Protein AF-0000000080172127 (afdb_homodimer)

Organism: Aquarana catesbeiana (NCBI:txid8400)

Secondary structure (DSSP, 8-state):
--TTS----SEEEEEEEEEE-EEE-TTGGGGT-TTHHHHSGGGTT--EE-HHHHHHHHHTT--GGGEEEPP-TTSSSPPPBGGG---TTS-EEEEEEEEEEEEEEEEEEEEEE-TT--EEEEEEEEEEEEEEEEEEEEESSGGGSTTS---/--TTS----SEEEEEEEEEE-EEE-TTGGGGT-TTHHHHSGGGTT--EE-HHHHHHHHHTT--GGGEEEPP-TTSSSPP-BGGG---TTS-EEEEEEEEEEEEEEEEEEEEEE-TT--EEEEEEEEEEEEEEEEEEEEESSGGGSTTS---

Structure (mmCIF, N/CA/C/O backbone):
data_AF-0000000080172127-model_v1
#
loop_
_entity.id
_entity.type
_entity.pdbx_description
1 polymer 'Out at first protein homolog'
#
loop_
_atom_site.group_PDB
_atom_site.id
_atom_site.type_symbol
_atom_site.label_atom_id
_atom_site.label_alt_id
_atom_site.label_comp_id
_atom_site.label_asym_id
_atom_site.label_entity_id
_atom_site.label_seq_id
_atom_site.pdbx_PDB_ins_code
_atom_site.Cartn_x
_atom_site.Cartn_y
_atom_site.Cartn_z
_atom_site.occupancy
_atom_site.B_iso_or_equiv
_atom_site.auth_seq_id
_atom_site.auth_comp_id
_atom_site.auth_asym_id
_atom_site.auth_atom_id
_atom_site.pdbx_PDB_model_num
ATOM 1 N N . LYS A 1 1 ? 25.938 -12.172 -2.67 1 31.34 1 LYS A N 1
ATOM 2 C CA . LYS A 1 1 ? 25.25 -10.883 -2.748 1 31.34 1 LYS A CA 1
ATOM 3 C C . LYS A 1 1 ? 25.344 -10.125 -1.428 1 31.34 1 LYS A C 1
ATOM 5 O O . LYS A 1 1 ? 25.234 -10.719 -0.354 1 31.34 1 LYS A O 1
ATOM 10 N N . ASN A 1 2 ? 25.875 -8.922 -1.333 1 29.91 2 ASN A N 1
ATOM 11 C CA . ASN A 1 2 ? 26.125 -8.164 -0.114 1 29.91 2 ASN A CA 1
ATOM 12 C C . ASN A 1 2 ? 24.844 -7.852 0.635 1 29.91 2 ASN A C 1
ATOM 14 O O . ASN A 1 2 ? 23.969 -7.148 0.119 1 29.91 2 ASN A O 1
ATOM 18 N N . PRO A 1 3 ? 24.578 -8.445 1.733 1 37.59 3 PRO A N 1
ATOM 19 C CA . PRO A 1 3 ? 23.328 -8.32 2.484 1 37.59 3 PRO A CA 1
ATOM 20 C C . PRO A 1 3 ? 23.016 -6.875 2.881 1 37.59 3 PRO A C 1
ATOM 22 O O . PRO A 1 3 ? 21.891 -6.57 3.303 1 37.59 3 PRO A O 1
ATOM 25 N N . ASN A 1 4 ? 23.969 -6.09 3.107 1 36.97 4 ASN A N 1
ATOM 26 C CA . ASN A 1 4 ? 23.828 -4.766 3.709 1 36.97 4 ASN A CA 1
ATOM 27 C C . ASN A 1 4 ? 23.406 -3.725 2.674 1 36.97 4 ASN A C 1
ATOM 29 O O . ASN A 1 4 ? 23.359 -2.531 2.973 1 36.97 4 ASN A O 1
ATOM 33 N N . THR A 1 5 ? 23.562 -3.959 1.346 1 37.97 5 THR A N 1
ATOM 34 C CA . THR A 1 5 ? 23.25 -2.951 0.339 1 37.97 5 THR A CA 1
ATOM 35 C C . THR A 1 5 ? 21.734 -2.848 0.128 1 37.97 5 THR A C 1
ATOM 37 O O . THR A 1 5 ? 21.047 -3.865 -0 1 37.97 5 THR A O 1
ATOM 40 N N . VAL A 1 6 ? 21.156 -1.924 0.68 1 45.88 6 VAL A N 1
ATOM 41 C CA . VAL A 1 6 ? 19.75 -1.689 0.391 1 45.88 6 VAL A CA 1
ATOM 42 C C . VAL A 1 6 ? 19.5 -1.778 -1.114 1 45.88 6 VAL A C 1
ATOM 44 O O . VAL A 1 6 ? 20.062 -0.997 -1.887 1 45.88 6 VAL A O 1
ATOM 47 N N . ARG A 1 7 ? 19.219 -2.939 -1.641 1 50.03 7 ARG A N 1
ATOM 48 C CA . ARG A 1 7 ? 19.031 -3.166 -3.068 1 50.03 7 ARG A CA 1
ATOM 49 C C . ARG A 1 7 ? 17.938 -2.248 -3.623 1 50.03 7 ARG A C 1
ATOM 51 O O . ARG A 1 7 ? 16.844 -2.166 -3.066 1 50.03 7 ARG A O 1
ATOM 58 N N . GLN A 1 8 ? 18.375 -1.114 -4.207 1 64.75 8 GLN A N 1
ATOM 59 C CA . GLN A 1 8 ? 17.469 -0.306 -5.008 1 64.75 8 GLN A CA 1
ATOM 60 C C . GLN A 1 8 ? 16.688 -1.171 -6 1 64.75 8 GLN A C 1
ATOM 62 O O . GLN A 1 8 ? 17.25 -2.098 -6.59 1 64.75 8 GLN A O 1
ATOM 67 N N . ALA A 1 9 ? 15.422 -0.948 -5.879 1 78 9 ALA A N 1
ATOM 68 C CA . ALA A 1 9 ? 14.602 -1.646 -6.863 1 78 9 ALA A CA 1
ATOM 69 C C . ALA A 1 9 ? 15.188 -1.509 -8.266 1 78 9 ALA A C 1
ATOM 71 O O . ALA A 1 9 ? 15.703 -0.446 -8.625 1 78 9 ALA A O 1
ATOM 72 N N . GLU A 1 10 ? 15.18 -2.576 -8.977 1 82.81 10 GLU A N 1
ATOM 73 C CA . GLU A 1 10 ? 15.758 -2.596 -10.312 1 82.81 10 GLU A CA 1
ATOM 74 C C . GLU A 1 10 ? 14.906 -1.796 -11.297 1 82.81 10 GLU A C 1
ATOM 76 O O . GLU A 1 10 ? 15.438 -1.147 -12.203 1 82.81 10 GLU A O 1
ATOM 81 N N . GLU A 1 11 ? 13.625 -1.839 -11.125 1 87.81 11 GLU A N 1
ATOM 82 C CA . GLU A 1 11 ? 12.719 -1.035 -11.938 1 87.81 11 GLU A CA 1
ATOM 83 C C . GLU A 1 11 ? 12 0.013 -11.086 1 87.81 11 GLU A C 1
ATOM 85 O O . GLU A 1 11 ? 11.281 -0.329 -10.148 1 87.81 11 GLU A O 1
ATOM 90 N N . ILE A 1 12 ? 12.203 1.229 -11.391 1 90.06 12 ILE A N 1
ATOM 91 C CA . ILE A 1 12 ? 11.586 2.332 -10.664 1 90.06 12 ILE A CA 1
ATOM 92 C C . ILE A 1 12 ? 10.508 2.98 -11.531 1 90.06 12 ILE A C 1
ATOM 94 O O . ILE A 1 12 ? 10.805 3.52 -12.602 1 90.06 12 ILE A O 1
ATOM 98 N N . ARG A 1 13 ? 9.375 2.828 -11.016 1 90.81 13 ARG A N 1
ATOM 99 C CA . ARG A 1 13 ? 8.25 3.457 -11.703 1 90.81 13 ARG A CA 1
ATOM 100 C C . ARG A 1 13 ? 8.07 4.898 -11.25 1 90.81 13 ARG A C 1
ATOM 102 O O . ARG A 1 13 ? 8.555 5.285 -10.18 1 90.81 13 ARG A O 1
ATOM 109 N N . GLY A 1 14 ? 7.656 5.801 -12.047 1 89.19 14 GLY A N 1
ATOM 110 C CA . GLY A 1 14 ? 7.469 7.211 -11.742 1 89.19 14 GLY A CA 1
ATOM 111 C C . GLY A 1 14 ? 6.621 7.445 -10.508 1 89.19 14 GLY A C 1
ATOM 112 O O . GLY A 1 14 ? 5.906 6.547 -10.055 1 89.19 14 GLY A O 1
ATOM 113 N N . THR A 1 15 ? 6.789 8.57 -9.875 1 94.31 15 THR A N 1
ATOM 114 C CA . THR A 1 15 ? 6.008 8.977 -8.711 1 94.31 15 THR A CA 1
ATOM 115 C C . THR A 1 15 ? 4.633 9.484 -9.133 1 94.31 15 THR A C 1
ATOM 117 O O . THR A 1 15 ? 4.52 10.297 -10.055 1 94.31 15 THR A O 1
ATOM 120 N N . GLU A 1 16 ? 3.615 8.922 -8.562 1 96.31 16 GLU A N 1
ATOM 121 C CA . GLU A 1 16 ? 2.264 9.43 -8.773 1 96.31 16 GLU A CA 1
ATOM 122 C C . GLU A 1 16 ? 1.929 10.531 -7.77 1 96.31 16 GLU A C 1
ATOM 124 O O . GLU A 1 16 ? 2.094 10.352 -6.562 1 96.31 16 GLU A O 1
ATOM 129 N N . ILE A 1 17 ? 1.482 11.656 -8.258 1 96.19 17 ILE A N 1
ATOM 130 C CA . ILE A 1 17 ? 1.074 12.766 -7.402 1 96.19 17 ILE A CA 1
ATOM 131 C C . ILE A 1 17 ? -0.442 12.742 -7.219 1 96.19 17 ILE A C 1
ATOM 133 O O . ILE A 1 17 ? -1.193 12.797 -8.195 1 96.19 17 ILE A O 1
ATOM 137 N N . LEU A 1 18 ? -0.882 12.625 -5.988 1 96.81 18 LEU A N 1
ATOM 138 C CA . LEU A 1 18 ? -2.303 12.523 -5.672 1 96.81 18 LEU A CA 1
ATOM 139 C C . LEU A 1 18 ? -2.773 13.727 -4.871 1 96.81 18 LEU A C 1
ATOM 141 O O . LEU A 1 18 ? -2.258 14 -3.783 1 96.81 18 LEU A O 1
ATOM 145 N N . GLN A 1 19 ? -3.764 14.398 -5.469 1 96.25 19 GLN A N 1
ATOM 146 C CA . GLN A 1 19 ? -4.391 15.516 -4.766 1 96.25 19 GLN A CA 1
ATOM 147 C C . GLN A 1 19 ? -5.555 15.031 -3.9 1 96.25 19 GLN A C 1
ATOM 149 O O . GLN A 1 19 ? -6.578 14.594 -4.422 1 96.25 19 GLN A O 1
ATOM 154 N N . MET A 1 20 ? -5.363 15.094 -2.637 1 96.81 20 MET A N 1
ATOM 155 C CA . MET A 1 20 ? -6.402 14.688 -1.692 1 96.81 20 MET A CA 1
ATOM 156 C C . MET A 1 20 ? -7.34 15.852 -1.383 1 96.81 20 MET A C 1
ATOM 158 O O . MET A 1 20 ? -7.219 16.484 -0.335 1 96.81 20 MET A O 1
ATOM 162 N N . GLU A 1 21 ? -8.367 15.977 -2.156 1 96.38 21 GLU A N 1
ATOM 163 C CA . GLU A 1 21 ? -9.133 17.219 -2.23 1 96.38 21 GLU A CA 1
ATOM 164 C C . GLU A 1 21 ? -10.383 17.141 -1.359 1 96.38 21 GLU A C 1
ATOM 166 O O . GLU A 1 21 ? -11.117 18.125 -1.245 1 96.38 21 GLU A O 1
ATOM 171 N N . VAL A 1 22 ? -10.641 16.016 -0.769 1 97.56 22 VAL A N 1
ATOM 172 C CA . VAL A 1 22 ? -11.906 15.836 -0.063 1 97.56 22 VAL A CA 1
ATOM 173 C C . VAL A 1 22 ? -11.641 15.289 1.339 1 97.56 22 VAL A C 1
ATOM 175 O O . VAL A 1 22 ? -10.859 14.352 1.511 1 97.56 22 VAL A O 1
ATOM 178 N N . ALA A 1 23 ? -12.25 15.922 2.314 1 97.12 23 ALA A N 1
ATOM 179 C CA . ALA A 1 23 ? -12.227 15.406 3.68 1 97.12 23 ALA A CA 1
ATOM 180 C C . ALA A 1 23 ? -13.398 14.461 3.926 1 97.12 23 ALA A C 1
ATOM 182 O O . ALA A 1 23 ? -14.492 14.664 3.396 1 97.12 23 ALA A O 1
ATOM 183 N N . VAL A 1 24 ? -13.156 13.461 4.707 1 95.94 24 VAL A N 1
ATOM 184 C CA . VAL A 1 24 ? -14.172 12.461 5.02 1 95.94 24 VAL A CA 1
ATOM 185 C C . VAL A 1 24 ? -14.555 12.547 6.496 1 95.94 24 VAL A C 1
ATOM 187 O O . VAL A 1 24 ? -13.68 12.57 7.367 1 95.94 24 VAL A O 1
ATOM 190 N N . ASN A 1 25 ? -15.836 12.617 6.691 1 95.06 25 ASN A N 1
ATOM 191 C CA . ASN A 1 25 ? -16.328 12.586 8.062 1 95.06 25 ASN A CA 1
ATOM 192 C C . ASN A 1 25 ? -16.078 11.234 8.719 1 95.06 25 ASN A C 1
ATOM 194 O O . ASN A 1 25 ? -16.5 10.203 8.195 1 95.06 25 ASN A O 1
ATOM 198 N N . PHE A 1 26 ? -15.492 11.242 9.898 1 93.25 26 PHE A N 1
ATOM 199 C CA . PHE A 1 26 ? -15.086 10.023 10.578 1 93.25 26 PHE A CA 1
ATOM 200 C C . PHE A 1 26 ? -16.312 9.195 10.977 1 93.25 26 PHE A C 1
ATOM 202 O O . PHE A 1 26 ? -16.375 7.996 10.695 1 93.25 26 PHE A O 1
ATOM 209 N N . THR A 1 27 ? -17.25 9.758 11.578 1 90.38 27 THR A N 1
ATOM 210 C CA . THR A 1 27 ? -18.406 9.047 12.109 1 90.38 27 THR A CA 1
ATOM 211 C C . THR A 1 27 ? -19.234 8.445 10.977 1 90.38 27 THR A C 1
ATOM 213 O O . THR A 1 27 ? -19.609 7.27 11.023 1 90.38 27 THR A O 1
ATOM 216 N N . LYS A 1 28 ? -19.422 9.227 9.906 1 90.31 28 LYS A N 1
ATOM 217 C CA . LYS A 1 28 ? -20.234 8.781 8.789 1 90.31 28 LYS A CA 1
ATOM 218 C C . LYS A 1 28 ? -19.438 7.871 7.855 1 90.31 28 LYS A C 1
ATOM 220 O O . LYS A 1 28 ? -20 7.109 7.074 1 90.31 28 LYS A O 1
ATOM 225 N N . GLY A 1 29 ? -18.094 7.91 7.988 1 89 29 GLY A N 1
ATOM 226 C CA . GLY A 1 29 ? -17.219 7.223 7.062 1 89 29 GLY A CA 1
ATOM 227 C C . GLY A 1 29 ? -17.203 5.719 7.254 1 89 29 GLY A C 1
ATOM 228 O O . GLY A 1 29 ? -16.656 4.988 6.426 1 89 29 GLY A O 1
ATOM 229 N N . ILE A 1 30 ? -17.859 5.246 8.289 1 82.12 30 ILE A N 1
ATOM 230 C CA . ILE A 1 30 ? -17.922 3.814 8.578 1 82.12 30 ILE A CA 1
ATOM 231 C C . ILE A 1 30 ? -18.562 3.084 7.395 1 82.12 30 ILE A C 1
ATOM 233 O O . ILE A 1 30 ? -18.297 1.897 7.18 1 82.12 30 ILE A O 1
ATOM 237 N N . GLN A 1 31 ? -19.328 3.766 6.625 1 79.31 31 GLN A N 1
ATOM 238 C CA . GLN A 1 31 ? -20.031 3.189 5.488 1 79.31 31 GLN A CA 1
ATOM 239 C C . GLN A 1 31 ? -19.078 2.895 4.336 1 79.31 31 GLN A C 1
ATOM 241 O O . GLN A 1 31 ? -19.406 2.123 3.432 1 79.31 31 GLN A O 1
ATOM 246 N N . LEU A 1 32 ? -17.875 3.574 4.309 1 83 32 LEU A N 1
ATOM 247 C CA . LEU A 1 32 ? -16.922 3.408 3.215 1 83 32 LEU A CA 1
ATOM 248 C C . LEU A 1 32 ? -16.109 2.131 3.393 1 83 32 LEU A C 1
ATOM 250 O O . LEU A 1 32 ? -15.844 1.417 2.422 1 83 32 LEU A O 1
ATOM 254 N N . SER A 1 33 ? -15.586 1.926 4.566 1 74.56 33 SER A N 1
ATOM 255 C CA . SER A 1 33 ? -14.781 0.749 4.883 1 74.56 33 SER A CA 1
ATOM 256 C C . SER A 1 33 ? -14.945 0.347 6.348 1 74.56 33 SER A C 1
ATOM 258 O O . SER A 1 33 ? -15.07 1.206 7.223 1 74.56 33 SER A O 1
ATOM 260 N N . SER A 1 34 ? -14.914 -0.947 6.566 1 72.06 34 SER A N 1
ATOM 261 C CA . SER A 1 34 ? -15.055 -1.465 7.922 1 72.06 34 SER A CA 1
ATOM 262 C C . SER A 1 34 ? -13.82 -1.158 8.758 1 72.06 34 SER A C 1
ATOM 264 O O . SER A 1 34 ? -13.875 -1.154 9.992 1 72.06 34 SER A O 1
ATOM 266 N N . HIS A 1 35 ? -12.828 -0.794 8.086 1 72.81 35 HIS A N 1
ATOM 267 C CA . HIS A 1 35 ? -11.57 -0.64 8.812 1 72.81 35 HIS A CA 1
ATOM 268 C C . HIS A 1 35 ? -11.297 0.825 9.133 1 72.81 35 HIS A C 1
ATOM 270 O O . HIS A 1 35 ? -10.43 1.133 9.961 1 72.81 35 HIS A O 1
ATOM 276 N N . LEU A 1 36 ? -12.039 1.719 8.508 1 84.06 36 LEU A N 1
ATOM 277 C CA . LEU A 1 36 ? -11.766 3.146 8.648 1 84.06 36 LEU A CA 1
ATOM 278 C C . LEU A 1 36 ? -11.797 3.564 10.117 1 84.06 36 LEU A C 1
ATOM 280 O O . LEU A 1 36 ? -10.914 4.301 10.57 1 84.06 36 LEU A O 1
ATOM 284 N N . HIS A 1 37 ? -12.75 3.047 10.836 1 83.88 37 HIS A N 1
ATOM 285 C CA . HIS A 1 37 ? -12.914 3.473 12.227 1 83.88 37 HIS A CA 1
ATOM 286 C C . HIS A 1 37 ? -11.75 3.008 13.086 1 83.88 37 HIS A C 1
ATOM 288 O O . HIS A 1 37 ? -11.281 3.748 13.953 1 83.88 37 HIS A O 1
ATOM 294 N N . ASN A 1 38 ? -11.297 1.88 12.75 1 83.25 38 ASN A N 1
ATOM 295 C CA . ASN A 1 38 ? -10.18 1.361 13.531 1 83.25 38 ASN A CA 1
ATOM 296 C C . ASN A 1 38 ? -8.867 2.037 13.148 1 83.25 38 ASN A C 1
ATOM 298 O O . ASN A 1 38 ? -8.078 2.398 14.023 1 83.25 38 ASN A O 1
ATOM 302 N N . ILE A 1 39 ? -8.742 2.27 11.961 1 85.75 39 ILE A N 1
ATOM 303 C CA . ILE A 1 39 ? -7.465 2.748 11.438 1 85.75 39 ILE A CA 1
ATOM 304 C C . ILE A 1 39 ? -7.336 4.25 11.688 1 85.75 39 ILE A C 1
ATOM 306 O O . ILE A 1 39 ? -6.258 4.734 12.039 1 85.75 39 ILE A O 1
ATOM 310 N N . CYS A 1 40 ? -8.43 4.914 11.594 1 89.81 40 CYS A N 1
ATOM 311 C CA . CYS A 1 40 ? -8.352 6.371 11.586 1 89.81 40 CYS A CA 1
ATOM 312 C C . CYS A 1 40 ? -8.844 6.949 12.906 1 89.81 40 CYS A C 1
ATOM 314 O O . CYS A 1 40 ? -9.047 8.164 13.023 1 89.81 40 CYS A O 1
ATOM 316 N N . SER A 1 41 ? -8.969 6.129 13.914 1 90.38 41 SER A N 1
ATOM 317 C CA . SER A 1 41 ? -9.555 6.555 15.18 1 90.38 41 SER A CA 1
ATOM 318 C C . SER A 1 41 ? -8.703 7.633 15.844 1 90.38 41 SER A C 1
ATOM 320 O O . SER A 1 41 ? -9.227 8.5 16.547 1 90.38 41 SER A O 1
ATOM 322 N N . GLU A 1 42 ? -7.426 7.676 15.57 1 86.06 42 GLU A N 1
ATOM 323 C CA . GLU A 1 42 ? -6.523 8.625 16.219 1 86.06 42 GLU A CA 1
ATOM 324 C C . GLU A 1 42 ? -6.457 9.938 15.445 1 86.06 42 GLU A C 1
ATOM 326 O O . GLU A 1 42 ? -5.965 10.945 15.961 1 86.06 42 GLU A O 1
ATOM 331 N N . ALA A 1 43 ? -6.969 9.945 14.234 1 88.25 43 ALA A N 1
ATOM 332 C CA . ALA A 1 43 ? -6.922 11.125 13.375 1 88.25 43 ALA A CA 1
ATOM 333 C C . ALA A 1 43 ? -8.289 11.414 12.766 1 88.25 43 ALA A C 1
ATOM 335 O O . ALA A 1 43 ? -8.414 11.57 11.547 1 88.25 43 ALA A O 1
ATOM 336 N N . ARG A 1 44 ? -9.203 11.648 13.594 1 88.75 44 ARG A N 1
ATOM 337 C CA . ARG A 1 44 ? -10.609 11.742 13.203 1 88.75 44 ARG A CA 1
ATOM 338 C C . ARG A 1 44 ? -10.852 12.953 12.305 1 88.75 44 ARG A C 1
ATOM 340 O O . ARG A 1 44 ? -11.766 12.945 11.484 1 88.75 44 ARG A O 1
ATOM 347 N N . GLU A 1 45 ? -10 13.945 12.438 1 88.25 45 GLU A N 1
ATOM 348 C CA . GLU A 1 45 ? -10.234 15.18 11.688 1 88.25 45 GLU A CA 1
ATOM 349 C C . GLU A 1 45 ? -9.297 15.281 10.492 1 88.25 45 GLU A C 1
ATOM 351 O O . GLU A 1 45 ? -9.258 16.312 9.812 1 88.25 45 GLU A O 1
ATOM 356 N N . ALA A 1 46 ? -8.594 14.219 10.211 1 91.44 46 ALA A N 1
ATOM 357 C CA . ALA A 1 46 ? -7.574 14.266 9.164 1 91.44 46 ALA A CA 1
ATOM 358 C C . ALA A 1 46 ? -7.684 13.062 8.234 1 91.44 46 ALA A C 1
ATOM 360 O O . ALA A 1 46 ? -6.695 12.367 7.992 1 91.44 46 ALA A O 1
ATOM 361 N N . ILE A 1 47 ? -8.875 12.828 7.758 1 94.19 47 ILE A N 1
ATOM 362 C CA . ILE A 1 47 ? -9.133 11.758 6.797 1 94.19 47 ILE A CA 1
ATOM 363 C C . ILE A 1 47 ? -9.438 12.359 5.43 1 94.19 47 ILE A C 1
ATOM 365 O O . ILE A 1 47 ? -10.367 13.156 5.289 1 94.19 47 ILE A O 1
ATOM 369 N N . TYR A 1 48 ? -8.602 12 4.488 1 95.75 48 TYR A N 1
ATOM 370 C CA . TYR A 1 48 ? -8.703 12.633 3.178 1 95.75 48 TYR A CA 1
ATOM 371 C C . TYR A 1 48 ? -8.891 11.586 2.084 1 95.75 48 TYR A C 1
ATOM 373 O O . TYR A 1 48 ? -8.539 10.422 2.264 1 95.75 48 TYR A O 1
ATOM 381 N N . THR A 1 49 ? -9.508 12 0.965 1 95.56 49 THR A N 1
ATOM 382 C CA . THR A 1 49 ? -9.656 11.156 -0.216 1 95.56 49 THR A CA 1
ATOM 383 C C . THR A 1 49 ? -9.656 12 -1.486 1 95.56 49 THR A C 1
ATOM 385 O O . THR A 1 49 ? -9.555 13.227 -1.422 1 95.56 49 THR A O 1
ATOM 388 N N . ARG A 1 50 ? -9.742 11.375 -2.613 1 96.12 50 ARG A N 1
ATOM 389 C CA . ARG A 1 50 ? -9.75 12.031 -3.914 1 96.12 50 ARG A CA 1
ATOM 390 C C . ARG A 1 50 ? -11.172 12.258 -4.414 1 96.12 50 ARG A C 1
ATOM 392 O O . ARG A 1 50 ? -12.078 11.484 -4.098 1 96.12 50 ARG A O 1
ATOM 399 N N . GLN A 1 51 ? -11.305 13.266 -5.25 1 95.19 51 GLN A N 1
ATOM 400 C CA . GLN A 1 51 ? -12.609 13.547 -5.828 1 95.19 51 GLN A CA 1
ATOM 401 C C . GLN A 1 51 ? -13.094 12.391 -6.699 1 95.19 51 GLN A C 1
ATOM 403 O O . GLN A 1 51 ? -14.281 12.078 -6.715 1 95.19 51 GLN A O 1
ATOM 408 N N . GLU A 1 52 ? -12.195 11.82 -7.414 1 92.5 52 GLU A N 1
ATOM 409 C CA . GLU A 1 52 ? -12.547 10.688 -8.273 1 92.5 52 GLU A CA 1
ATOM 410 C C . GLU A 1 52 ? -13.156 9.547 -7.461 1 92.5 52 GLU A C 1
ATOM 412 O O . GLU A 1 52 ? -14.109 8.906 -7.902 1 92.5 52 GLU A O 1
ATOM 417 N N . ASP A 1 53 ? -12.578 9.258 -6.328 1 90.31 53 ASP A N 1
ATOM 418 C CA . ASP A 1 53 ? -13.102 8.203 -5.465 1 90.31 53 ASP A CA 1
ATOM 419 C C . ASP A 1 53 ? -14.492 8.57 -4.938 1 90.31 53 ASP A C 1
ATOM 421 O O . ASP A 1 53 ? -15.383 7.719 -4.887 1 90.31 53 ASP A O 1
ATOM 425 N N . VAL A 1 54 ? -14.695 9.773 -4.586 1 94.12 54 VAL A N 1
ATOM 426 C CA . VAL A 1 54 ? -15.984 10.242 -4.09 1 94.12 54 VAL A CA 1
ATOM 427 C C . VAL A 1 54 ? -17.047 10.039 -5.16 1 94.12 54 VAL A C 1
ATOM 429 O O . VAL A 1 54 ? -18.141 9.539 -4.871 1 94.12 54 VAL A O 1
ATOM 432 N N . ARG A 1 55 ? -16.719 10.383 -6.375 1 93.44 55 ARG A N 1
ATOM 433 C CA . ARG A 1 55 ? -17.656 10.203 -7.473 1 93.44 55 ARG A CA 1
ATOM 434 C C . ARG A 1 55 ? -18.062 8.742 -7.617 1 93.44 55 ARG A C 1
ATOM 436 O O . ARG A 1 55 ? -19.25 8.438 -7.797 1 93.44 55 ARG A O 1
ATOM 443 N N . ALA A 1 56 ? -17.125 7.922 -7.496 1 86.19 56 ALA A N 1
ATOM 444 C CA . ALA A 1 56 ? -17.391 6.492 -7.613 1 86.19 56 ALA A CA 1
ATOM 445 C C . ALA A 1 56 ? -18.312 6.012 -6.496 1 86.19 56 ALA A C 1
ATOM 447 O O . ALA A 1 56 ? -19.219 5.211 -6.73 1 86.19 56 ALA A O 1
ATOM 448 N N . TRP A 1 57 ? -18.109 6.473 -5.297 1 88.12 57 TRP A N 1
ATOM 449 C CA . TRP A 1 57 ? -18.922 6.066 -4.156 1 88.12 57 TRP A CA 1
ATOM 450 C C . TRP A 1 57 ? -20.344 6.621 -4.277 1 88.12 57 TRP A C 1
ATOM 452 O O . TRP A 1 57 ? -21.312 5.926 -3.977 1 88.12 57 TRP A O 1
ATOM 462 N N . LEU A 1 58 ? -20.453 7.824 -4.703 1 92.12 58 LEU A N 1
ATOM 463 C CA . LEU A 1 58 ? -21.766 8.438 -4.875 1 92.12 58 LEU A CA 1
ATOM 464 C C . LEU A 1 58 ? -22.594 7.66 -5.891 1 92.12 58 LEU A C 1
ATOM 466 O O . LEU A 1 58 ? -23.797 7.465 -5.695 1 92.12 58 LEU A O 1
ATOM 470 N N . LYS A 1 59 ? -21.906 7.207 -6.902 1 88.5 59 LYS A N 1
ATOM 471 C CA . LYS A 1 59 ? -22.578 6.41 -7.922 1 88.5 59 LYS A CA 1
ATOM 472 C C . LYS A 1 59 ? -23.125 5.113 -7.332 1 88.5 59 LYS A C 1
ATOM 474 O O . LYS A 1 59 ? -24.141 4.586 -7.801 1 88.5 59 LYS A O 1
ATOM 479 N N . LYS A 1 60 ? -22.562 4.68 -6.25 1 82.31 60 LYS A N 1
ATOM 480 C CA . LYS A 1 60 ? -22.969 3.434 -5.602 1 82.31 60 LYS A CA 1
ATOM 481 C C . LYS A 1 60 ? -23.984 3.693 -4.5 1 82.31 60 LYS A C 1
ATOM 483 O O . LYS A 1 60 ? -24.344 2.779 -3.754 1 82.31 60 LYS A O 1
ATOM 488 N N . GLY A 1 61 ? -24.297 4.906 -4.254 1 88.62 61 GLY A N 1
ATOM 489 C CA . GLY A 1 61 ? -25.375 5.223 -3.336 1 88.62 61 GLY A CA 1
ATOM 490 C C . GLY A 1 61 ? -24.891 5.672 -1.972 1 88.62 61 GLY A C 1
ATOM 491 O O . GLY A 1 61 ? -25.672 5.734 -1.018 1 88.62 61 GLY A O 1
ATOM 492 N N . VAL A 1 62 ? -23.656 5.938 -1.907 1 89.25 62 VAL A N 1
ATOM 493 C CA . VAL A 1 62 ? -23.109 6.418 -0.642 1 89.25 62 VAL A CA 1
ATOM 494 C C . VAL A 1 62 ? -23.594 7.844 -0.381 1 89.25 62 VAL A C 1
ATOM 496 O O . VAL A 1 62 ? -23.688 8.656 -1.306 1 89.25 62 VAL A O 1
ATOM 499 N N . ASP A 1 63 ? -23.812 8.156 0.907 1 93.81 63 ASP A N 1
ATOM 500 C CA . ASP A 1 63 ? -24.297 9.469 1.308 1 93.81 63 ASP A CA 1
ATOM 501 C C . ASP A 1 63 ? -23.203 10.531 1.12 1 93.81 63 ASP A C 1
ATOM 503 O O . ASP A 1 63 ? -22.141 10.438 1.726 1 93.81 63 ASP A O 1
ATOM 507 N N . GLY A 1 64 ? -23.547 11.531 0.378 1 95.44 64 GLY A N 1
ATOM 508 C CA . GLY A 1 64 ? -22.578 12.57 0.044 1 95.44 64 GLY A CA 1
ATOM 509 C C . GLY A 1 64 ? -22.312 13.531 1.188 1 95.44 64 GLY A C 1
ATOM 510 O O . GLY A 1 64 ? -21.359 14.297 1.155 1 95.44 64 GLY A O 1
ATOM 511 N N . SER A 1 65 ? -23.125 13.523 2.197 1 96.06 65 SER A N 1
ATOM 512 C CA . SER A 1 65 ? -23 14.469 3.301 1 96.06 65 SER A CA 1
ATOM 513 C C . SER A 1 65 ? -21.734 14.227 4.105 1 96.06 65 SER A C 1
ATOM 515 O O . SER A 1 65 ? -21.312 15.086 4.883 1 96.06 65 SER A O 1
ATOM 517 N N . MET A 1 66 ? -21.109 13.164 3.943 1 96 66 MET A N 1
ATOM 518 C CA . MET A 1 66 ? -19.922 12.859 4.734 1 96 66 MET A CA 1
ATOM 519 C C . MET A 1 66 ? -18.672 13.461 4.102 1 96 66 MET A C 1
ATOM 521 O O . MET A 1 66 ? -17.609 13.477 4.711 1 96 66 MET A O 1
ATOM 525 N N . PHE A 1 67 ? -18.859 13.977 2.949 1 97.12 67 PHE A N 1
ATOM 526 C CA . PHE A 1 67 ? -17.703 14.484 2.223 1 97.12 67 PHE A CA 1
ATOM 527 C C . PHE A 1 67 ? -17.688 16 2.244 1 97.12 67 PHE A C 1
ATOM 529 O O . PHE A 1 67 ? -18.734 16.656 2.16 1 97.12 67 PHE A O 1
ATOM 536 N N . GLU A 1 68 ? -16.516 16.562 2.354 1 97.06 68 GLU A N 1
ATOM 537 C CA . GLU A 1 68 ? -16.297 18.016 2.27 1 97.06 68 GLU A CA 1
ATOM 538 C C . GLU A 1 68 ? -15.172 18.344 1.3 1 97.06 68 GLU A C 1
ATOM 540 O O . GLU A 1 68 ? -14.031 17.922 1.5 1 97.06 68 GLU A O 1
ATOM 545 N N . ILE A 1 69 ? -15.5 19.125 0.359 1 96.06 69 ILE A N 1
ATOM 546 C CA . ILE A 1 69 ? -14.484 19.562 -0.599 1 96.06 69 ILE A CA 1
ATOM 547 C C . ILE A 1 69 ? -13.578 20.609 0.047 1 96.06 69 ILE A C 1
ATOM 549 O O . ILE A 1 69 ? -14.062 21.562 0.655 1 96.06 69 ILE A O 1
ATOM 553 N N . LEU A 1 70 ? -12.297 20.391 -0.113 1 96 70 LEU A N 1
ATOM 554 C CA . LEU A 1 70 ? -11.312 21.25 0.539 1 96 70 LEU A CA 1
ATOM 555 C C . LEU A 1 70 ? -10.711 22.234 -0.458 1 96 70 LEU A C 1
ATOM 557 O O . LEU A 1 70 ? -10.734 21.984 -1.668 1 96 70 LEU A O 1
ATOM 561 N N . PRO A 1 71 ? -10.188 23.328 0.117 1 94.19 71 PRO A N 1
ATOM 562 C CA . PRO A 1 71 ? -9.461 24.234 -0.778 1 94.19 71 PRO A CA 1
ATOM 563 C C . PRO A 1 71 ? -8.281 23.562 -1.473 1 94.19 71 PRO A C 1
ATOM 565 O O . PRO A 1 71 ? -7.66 22.656 -0.908 1 94.19 71 PRO A O 1
ATOM 568 N N . GLN A 1 72 ? -8.031 23.969 -2.695 1 90.44 72 GLN A N 1
ATOM 569 C CA . GLN A 1 72 ? -6.938 23.406 -3.488 1 90.44 72 GLN A CA 1
ATOM 570 C C . GLN A 1 72 ? -5.844 24.453 -3.725 1 90.44 72 GLN A C 1
ATOM 572 O O . GLN A 1 72 ? -6.027 25.641 -3.428 1 90.44 72 GLN A O 1
ATOM 577 N N . SER A 1 73 ? -4.754 23.875 -4.23 1 84.25 73 SER A N 1
ATOM 578 C CA . SER A 1 73 ? -3.596 24.75 -4.441 1 84.25 73 SER A CA 1
ATOM 579 C C . SER A 1 73 ? -3.92 25.875 -5.418 1 84.25 73 SER A C 1
ATOM 581 O O . SER A 1 73 ? -3.359 26.969 -5.312 1 84.25 73 SER A O 1
ATOM 583 N N . ASN A 1 74 ? -4.836 25.625 -6.281 1 81.44 74 ASN A N 1
ATOM 584 C CA . ASN A 1 74 ? -5.176 26.625 -7.273 1 81.44 74 ASN A CA 1
ATOM 585 C C . ASN A 1 74 ? -6.359 27.484 -6.828 1 81.44 74 ASN A C 1
ATOM 587 O O . ASN A 1 74 ? -6.891 28.281 -7.605 1 81.44 74 ASN A O 1
ATOM 591 N N . SER A 1 75 ? -6.672 27.234 -5.637 1 78.94 75 SER A N 1
ATOM 592 C CA . SER A 1 75 ? -7.754 28.062 -5.109 1 78.94 75 SER A CA 1
ATOM 593 C C . SER A 1 75 ? -7.293 29.5 -4.871 1 78.94 75 SER A C 1
ATOM 595 O O . SER A 1 75 ? -6.09 29.781 -4.859 1 78.94 75 SER A O 1
ATOM 597 N N . LEU A 1 76 ? -8.312 30.391 -4.949 1 74 76 LEU A N 1
ATOM 598 C CA . LEU A 1 76 ? -8.055 31.781 -4.598 1 74 76 LEU A CA 1
ATOM 599 C C . LEU A 1 76 ? -8.477 32.062 -3.16 1 74 76 LEU A C 1
ATOM 601 O O . LEU A 1 76 ? -9.648 31.906 -2.811 1 74 76 LEU A O 1
ATOM 605 N N . PRO A 1 77 ? -7.41 32.5 -2.398 1 81.5 77 PRO A N 1
ATOM 606 C CA . PRO A 1 77 ? -5.992 32.781 -2.65 1 81.5 77 PRO A CA 1
ATOM 607 C C . PRO A 1 77 ? -5.16 31.516 -2.836 1 81.5 77 PRO A C 1
ATOM 609 O O . PRO A 1 77 ? -5.516 30.469 -2.312 1 81.5 77 PRO A O 1
ATOM 612 N N . VAL A 1 78 ? -4.008 31.703 -3.496 1 86.75 78 VAL A N 1
ATOM 613 C CA . VAL A 1 78 ? -3.133 30.578 -3.826 1 86.75 78 VAL A CA 1
ATOM 614 C C . VAL A 1 78 ? -2.568 29.969 -2.545 1 86.75 78 VAL A C 1
ATOM 616 O O . VAL A 1 78 ? -2.096 30.688 -1.663 1 86.75 78 VAL A O 1
ATOM 619 N N . LEU A 1 79 ? -2.801 28.688 -2.453 1 91.31 79 LEU A N 1
ATOM 620 C CA . LEU A 1 79 ? -2.238 27.969 -1.316 1 91.31 79 LEU A CA 1
ATOM 621 C C . LEU A 1 79 ? -0.844 27.453 -1.641 1 91.31 79 LEU A C 1
ATOM 623 O O . LEU A 1 79 ? -0.616 26.906 -2.725 1 91.31 79 LEU A O 1
ATOM 627 N N . HIS A 1 80 ? 0.041 27.688 -0.69 1 91.12 80 HIS A N 1
ATOM 628 C CA . HIS A 1 80 ? 1.418 27.234 -0.868 1 91.12 80 HIS A CA 1
ATOM 629 C C . HIS A 1 80 ? 1.7 25.984 -0.046 1 91.12 80 HIS A C 1
ATOM 631 O O . HIS A 1 80 ? 0.962 25.672 0.892 1 91.12 80 HIS A O 1
ATOM 637 N N . PRO A 1 81 ? 2.746 25.281 -0.444 1 93.25 81 PRO A N 1
ATOM 638 C CA . PRO A 1 81 ? 3.184 24.172 0.418 1 93.25 81 PRO A CA 1
ATOM 639 C C . PRO A 1 81 ? 3.541 24.641 1.829 1 93.25 81 PRO A C 1
ATOM 641 O O . PRO A 1 81 ? 4.121 25.719 2.004 1 93.25 81 PRO A O 1
ATOM 644 N N . CYS A 1 82 ? 3.141 23.828 2.736 1 92.38 82 CYS A N 1
ATOM 645 C CA . CYS A 1 82 ? 3.361 24.188 4.133 1 92.38 82 CYS A CA 1
ATOM 646 C C . CYS A 1 82 ? 4.836 24.469 4.398 1 92.38 82 CYS A C 1
ATOM 648 O O . CYS A 1 82 ? 5.176 25.344 5.188 1 92.38 82 CYS A O 1
ATOM 650 N N . LYS A 1 83 ? 5.629 23.766 3.699 1 86.88 83 LYS A N 1
ATOM 651 C CA . LYS A 1 83 ? 7.07 23.906 3.898 1 86.88 83 LYS A CA 1
ATOM 652 C C . LYS A 1 83 ? 7.523 25.328 3.555 1 86.88 83 LYS A C 1
ATOM 654 O O . LYS A 1 83 ? 8.555 25.797 4.051 1 86.88 83 LYS A O 1
ATOM 659 N N . LEU A 1 84 ? 6.777 26.016 2.799 1 87.75 84 LEU A N 1
ATOM 660 C CA . LEU A 1 84 ? 7.156 27.344 2.32 1 87.75 84 LEU A CA 1
ATOM 661 C C . LEU A 1 84 ? 6.41 28.422 3.084 1 87.75 84 LEU A C 1
ATOM 663 O O . LEU A 1 84 ? 6.633 29.625 2.854 1 87.75 84 LEU A O 1
ATOM 667 N N . CYS A 1 85 ? 5.566 28.031 3.918 1 87.75 85 CYS A N 1
ATOM 668 C CA . CYS A 1 85 ? 4.773 28.984 4.676 1 87.75 85 CYS A CA 1
ATOM 669 C C . CYS A 1 85 ? 5.527 29.453 5.914 1 87.75 85 CYS A C 1
ATOM 671 O O . CYS A 1 85 ? 6.16 28.656 6.605 1 87.75 85 CYS A O 1
ATOM 673 N N . SER A 1 86 ? 5.504 30.734 6.16 1 84.56 86 SER A N 1
ATOM 674 C CA . SER A 1 86 ? 6.262 31.312 7.262 1 84.56 86 SER A CA 1
ATOM 675 C C . SER A 1 86 ? 5.414 31.406 8.531 1 84.56 86 SER A C 1
ATOM 677 O O . SER A 1 86 ? 5.945 31.594 9.625 1 84.56 86 SER A O 1
ATOM 679 N N . HIS A 1 87 ? 4.125 31.312 8.422 1 88 87 HIS A N 1
ATOM 680 C CA . HIS A 1 87 ? 3.227 31.5 9.555 1 88 87 HIS A CA 1
ATOM 681 C C . HIS A 1 87 ? 2.502 30.203 9.898 1 88 87 HIS A C 1
ATOM 683 O O . HIS A 1 87 ? 2.043 29.484 9.008 1 88 87 HIS A O 1
ATOM 689 N N . ASP A 1 88 ? 2.357 29.984 11.156 1 89.69 88 ASP A N 1
ATOM 690 C CA . ASP A 1 88 ? 1.812 28.719 11.633 1 89.69 88 ASP A CA 1
ATOM 691 C C . ASP A 1 88 ? 0.292 28.688 11.477 1 89.69 88 ASP A C 1
ATOM 693 O O . ASP A 1 88 ? -0.311 27.609 11.453 1 89.69 88 ASP A O 1
ATOM 697 N N . TRP A 1 89 ? -0.359 29.859 11.391 1 92.12 89 TRP A N 1
ATOM 698 C CA . TRP A 1 89 ? -1.816 29.891 11.438 1 92.12 89 TRP A CA 1
ATOM 699 C C . TRP A 1 89 ? -2.404 30.062 10.039 1 92.12 89 TRP A C 1
ATOM 701 O O . TRP A 1 89 ? -3.611 30.266 9.883 1 92.12 89 TRP A O 1
ATOM 711 N N . LYS A 1 90 ? -1.541 29.953 9.055 1 91.56 90 LYS A N 1
ATOM 712 C CA . LYS A 1 90 ? -1.998 30.109 7.676 1 91.56 90 LYS A CA 1
ATOM 713 C C . LYS A 1 90 ? -2.328 28.766 7.043 1 91.56 90 LYS A C 1
ATOM 715 O O . LYS A 1 90 ? -1.65 27.766 7.309 1 91.56 90 LYS A O 1
ATOM 720 N N . PRO A 1 91 ? -3.381 28.781 6.27 1 93.69 91 PRO A N 1
ATOM 721 C CA . PRO A 1 91 ? -3.668 27.547 5.512 1 93.69 91 PRO A CA 1
ATOM 722 C C . PRO A 1 91 ? -2.572 27.219 4.504 1 93.69 91 PRO A C 1
ATOM 724 O O . PRO A 1 91 ? -1.935 28.109 3.953 1 93.69 91 PRO A O 1
ATOM 727 N N . CYS A 1 92 ? -2.367 25.984 4.266 1 94.56 92 CYS A N 1
ATOM 728 C CA . CYS A 1 92 ? -1.336 25.531 3.334 1 94.56 92 CYS A CA 1
ATOM 729 C C . CYS A 1 92 ? -1.594 24.109 2.883 1 94.56 92 CYS A C 1
ATOM 731 O O . CYS A 1 92 ? -2.598 23.5 3.262 1 94.56 92 CYS A O 1
ATOM 733 N N . ILE A 1 93 ? -0.708 23.625 1.975 1 94.81 93 ILE A N 1
ATOM 734 C CA . ILE A 1 93 ? -0.819 22.281 1.431 1 94.81 93 ILE A CA 1
ATOM 735 C C . ILE A 1 93 ? 0.276 21.391 2.02 1 94.81 93 ILE A C 1
ATOM 737 O O . ILE A 1 93 ? 1.466 21.656 1.842 1 94.81 93 ILE A O 1
ATOM 741 N N . CYS A 1 94 ? -0.182 20.359 2.721 1 94.31 94 CYS A N 1
ATOM 742 C CA . CYS A 1 94 ? 0.739 19.391 3.305 1 94.31 94 CYS A CA 1
ATOM 743 C C . CYS A 1 94 ? 1.036 18.266 2.324 1 94.31 94 CYS A C 1
ATOM 745 O O . CYS A 1 94 ? 0.304 18.078 1.352 1 94.31 94 CYS A O 1
ATOM 747 N N . SER A 1 95 ? 2.186 17.594 2.6 1 93.88 95 SER A N 1
ATOM 748 C CA . SER A 1 95 ? 2.555 16.5 1.71 1 93.88 95 SER A CA 1
ATOM 749 C C . SER A 1 95 ? 2.971 15.266 2.5 1 93.88 95 SER A C 1
ATOM 751 O O . SER A 1 95 ? 3.434 15.375 3.637 1 93.88 95 SER A O 1
ATOM 753 N N . TYR A 1 96 ? 2.641 14.18 1.988 1 93.69 96 TYR A N 1
ATOM 754 C CA . TYR A 1 96 ? 3.008 12.867 2.506 1 93.69 96 TYR A CA 1
ATOM 755 C C . TYR A 1 96 ? 3.523 11.969 1.39 1 93.69 96 TYR A C 1
ATOM 757 O O . TYR A 1 96 ? 2.977 11.961 0.284 1 93.69 96 TYR A O 1
ATOM 765 N N . HIS A 1 97 ? 4.648 11.266 1.688 1 94.5 97 HIS A N 1
ATOM 766 C CA . HIS A 1 97 ? 5.27 10.453 0.646 1 94.5 97 HIS A CA 1
ATOM 767 C C . HIS A 1 97 ? 5.293 8.984 1.036 1 94.5 97 HIS A C 1
ATOM 769 O O . HIS A 1 97 ? 5.555 8.648 2.193 1 94.5 97 HIS A O 1
ATOM 775 N N . LEU A 1 98 ? 5 8.156 0.015 1 96 98 LEU A N 1
ATOM 776 C CA . LEU A 1 98 ? 5.004 6.711 0.179 1 96 98 LEU A CA 1
ATOM 777 C C . LEU A 1 98 ? 5.73 6.031 -0.977 1 96 98 LEU A C 1
ATOM 779 O O . LEU A 1 98 ? 5.586 6.441 -2.131 1 96 98 LEU A O 1
ATOM 783 N N . SER A 1 99 ? 6.477 5.027 -0.648 1 95.31 99 SER A N 1
ATOM 784 C CA . SER A 1 99 ? 7.137 4.203 -1.654 1 95.31 99 SER A CA 1
ATOM 785 C C . SER A 1 99 ? 6.793 2.729 -1.473 1 95.31 99 SER A C 1
ATOM 787 O O . SER A 1 99 ? 6.926 2.184 -0.374 1 95.31 99 SER A O 1
ATOM 789 N N . LEU A 1 100 ? 6.363 2.188 -2.555 1 96.69 100 LEU A N 1
ATOM 790 C CA . LEU A 1 100 ? 6.051 0.764 -2.584 1 96.69 100 LEU A CA 1
ATOM 791 C C . LEU A 1 100 ? 7.086 -0.005 -3.395 1 96.69 100 LEU A C 1
ATOM 793 O O . LEU A 1 100 ? 7.367 0.345 -4.543 1 96.69 100 LEU A O 1
ATOM 797 N N . GLU A 1 101 ? 7.648 -0.94 -2.775 1 94.44 101 GLU A N 1
ATOM 798 C CA . GLU A 1 101 ? 8.562 -1.843 -3.467 1 94.44 101 GLU A CA 1
ATOM 799 C C . GLU A 1 101 ? 8.086 -3.289 -3.379 1 94.44 101 GLU A C 1
ATOM 801 O O . GLU A 1 101 ? 7.637 -3.736 -2.322 1 94.44 101 GLU A O 1
ATOM 806 N N . TRP A 1 102 ? 8.164 -3.939 -4.555 1 94.88 102 TRP A N 1
ATOM 807 C CA . TRP A 1 102 ? 7.691 -5.32 -4.516 1 94.88 102 TRP A CA 1
ATOM 808 C C . TRP A 1 102 ? 8.594 -6.223 -5.355 1 94.88 102 TRP A C 1
ATOM 810 O O . TRP A 1 102 ? 9.359 -5.742 -6.191 1 94.88 102 TRP A O 1
ATOM 820 N N . ILE A 1 103 ? 8.562 -7.473 -4.902 1 91.62 103 ILE A N 1
ATOM 821 C CA . ILE A 1 103 ? 9.297 -8.531 -5.59 1 91.62 103 ILE A CA 1
ATOM 822 C C . ILE A 1 103 ? 8.539 -9.852 -5.453 1 91.62 103 ILE A C 1
ATOM 824 O O . ILE A 1 103 ? 8.047 -10.188 -4.371 1 91.62 103 ILE A O 1
ATOM 828 N N . PRO A 1 104 ? 8.32 -10.641 -6.523 1 90.56 104 PRO A N 1
ATOM 829 C CA . PRO A 1 104 ? 8.844 -10.406 -7.875 1 90.56 104 PRO A CA 1
ATOM 830 C C . PRO A 1 104 ? 8.023 -9.375 -8.648 1 90.56 104 PRO A C 1
ATOM 832 O O . PRO A 1 104 ? 6.82 -9.234 -8.414 1 90.56 104 PRO A O 1
ATOM 835 N N . CYS A 1 105 ? 8.727 -8.703 -9.469 1 91.12 105 CYS A N 1
ATOM 836 C CA . CYS A 1 105 ? 8.086 -7.801 -10.414 1 91.12 105 CYS A CA 1
ATOM 837 C C . CYS A 1 105 ? 8.086 -8.391 -11.82 1 91.12 105 CYS A C 1
ATOM 839 O O . CYS A 1 105 ? 7.039 -8.438 -12.477 1 91.12 105 CYS A O 1
ATOM 841 N N . SER A 1 106 ? 9.234 -8.789 -12.234 1 88.44 106 SER A N 1
ATOM 842 C CA . SER A 1 106 ? 9.406 -9.445 -13.523 1 88.44 106 SER A CA 1
ATOM 843 C C . SER A 1 106 ? 10.625 -10.359 -13.523 1 88.44 106 SER A C 1
ATOM 845 O O . SER A 1 106 ? 11.43 -10.328 -12.594 1 88.44 106 SER A O 1
ATOM 847 N N . LEU A 1 107 ? 10.656 -11.148 -14.523 1 84.94 107 LEU A N 1
ATOM 848 C CA . LEU A 1 107 ? 11.812 -12.023 -14.68 1 84.94 107 LEU A CA 1
ATOM 849 C C . LEU A 1 107 ? 12.961 -11.297 -15.367 1 84.94 107 LEU A C 1
ATOM 851 O O . LEU A 1 107 ? 12.727 -10.43 -16.219 1 84.94 107 LEU A O 1
ATOM 855 N N . LYS A 1 108 ? 14.109 -11.648 -14.945 1 85.69 108 LYS A N 1
ATOM 856 C CA . LYS A 1 108 ? 15.32 -11.164 -15.602 1 85.69 108 LYS A CA 1
ATOM 857 C C . LYS A 1 108 ? 15.891 -12.211 -16.547 1 85.69 108 LYS A C 1
ATOM 859 O O . LYS A 1 108 ? 16.047 -13.375 -16.188 1 85.69 108 LYS A O 1
ATOM 864 N N . TYR A 1 109 ? 16.094 -11.805 -17.781 1 85.69 109 TYR A N 1
ATOM 865 C CA . TYR A 1 109 ? 16.688 -12.711 -18.766 1 85.69 109 TYR A CA 1
ATOM 866 C C . TYR A 1 109 ? 1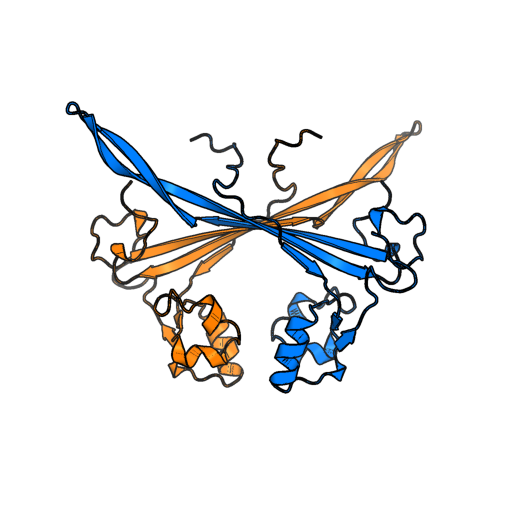8.078 -12.234 -19.156 1 85.69 109 TYR A C 1
ATOM 868 O O . TYR A 1 109 ? 18.312 -11.031 -19.312 1 85.69 109 TYR A O 1
ATOM 876 N N . CYS A 1 110 ? 19.016 -13.117 -19.203 1 88.75 110 CYS A N 1
ATOM 877 C CA . CYS A 1 110 ? 20.391 -12.859 -19.625 1 88.75 110 CYS A CA 1
ATOM 878 C C . CYS A 1 110 ? 20.688 -13.539 -20.953 1 88.75 110 CYS A C 1
ATOM 880 O O . CYS A 1 110 ? 19.875 -14.344 -21.438 1 88.75 110 CYS A O 1
ATOM 882 N N . LYS A 1 111 ? 21.781 -13.016 -21.641 1 91.38 111 LYS A N 1
ATOM 883 C CA . LYS A 1 111 ? 22.156 -13.562 -22.938 1 91.38 111 LYS A CA 1
ATOM 884 C C . LYS A 1 111 ? 23.484 -14.305 -22.859 1 91.38 111 LYS A C 1
ATOM 886 O O . LYS A 1 111 ? 24.375 -13.898 -22.125 1 91.38 111 LYS A O 1
ATOM 891 N N . SER A 1 112 ? 23.453 -15.422 -23.438 1 89.81 112 SER A N 1
ATOM 892 C CA . SER A 1 112 ? 24.688 -16.188 -23.578 1 89.81 112 SER A CA 1
ATOM 893 C C . SER A 1 112 ? 25.016 -16.422 -25.047 1 89.81 112 SER A C 1
ATOM 895 O O . SER A 1 112 ? 24.109 -16.688 -25.859 1 89.81 112 SER A O 1
ATOM 897 N N . ARG A 1 113 ? 26.188 -16.172 -25.531 1 89.62 113 ARG A N 1
ATOM 898 C CA . ARG A 1 113 ? 26.672 -16.391 -26.891 1 89.62 113 ARG A CA 1
ATOM 899 C C . ARG A 1 113 ? 27.484 -17.672 -26.984 1 89.62 113 ARG A C 1
ATOM 901 O O . ARG A 1 113 ? 28.422 -17.875 -26.203 1 89.62 113 ARG A O 1
ATOM 908 N N . ASP A 1 114 ? 27 -18.516 -27.766 1 87.31 114 ASP A N 1
ATOM 909 C CA . ASP A 1 114 ? 27.766 -19.75 -27.953 1 87.31 114 ASP A CA 1
ATOM 910 C C . ASP A 1 114 ? 28.906 -19.547 -28.938 1 87.31 114 ASP A C 1
ATOM 912 O O . ASP A 1 114 ? 29.141 -18.422 -29.406 1 87.31 114 ASP A O 1
ATOM 916 N N . SER A 1 115 ? 29.672 -20.531 -29.078 1 89.69 115 SER A N 1
ATOM 917 C CA . SER A 1 115 ? 30.859 -20.5 -29.922 1 89.69 115 SER A CA 1
ATOM 918 C C . SER A 1 115 ? 30.5 -20.125 -31.359 1 89.69 115 SER A C 1
ATOM 920 O O . SER A 1 115 ? 31.328 -19.578 -32.094 1 89.69 115 SER A O 1
ATOM 922 N N . SER A 1 116 ? 29.281 -20.438 -31.766 1 91 116 SER A N 1
ATOM 923 C CA . SER A 1 116 ? 28.875 -20.156 -33.125 1 91 116 SER A CA 1
ATOM 924 C C . SER A 1 116 ? 28.375 -18.719 -33.281 1 91 116 SER A C 1
ATOM 926 O O . SER A 1 116 ? 28.047 -18.281 -34.375 1 91 116 SER A O 1
ATOM 928 N N . GLY A 1 117 ? 28.266 -18.031 -32.25 1 86.62 117 GLY A N 1
ATOM 929 C CA . GLY A 1 117 ? 27.844 -16.625 -32.281 1 86.62 117 GLY A CA 1
ATOM 930 C C . GLY A 1 117 ? 26.359 -16.453 -32.062 1 86.62 117 GLY A C 1
ATOM 931 O O . GLY A 1 117 ? 25.859 -15.32 -32.062 1 86.62 117 GLY A O 1
ATOM 932 N N . LYS A 1 118 ? 25.734 -17.688 -32.031 1 89.5 118 LYS A N 1
ATOM 933 C CA . LYS A 1 118 ? 24.297 -17.578 -31.797 1 89.5 118 LYS A CA 1
ATOM 934 C C . LYS A 1 118 ? 24.016 -17.125 -30.375 1 89.5 118 LYS A C 1
ATOM 936 O O . LYS A 1 118 ? 24.562 -17.672 -29.422 1 89.5 118 LYS A O 1
ATOM 941 N N . THR A 1 119 ? 23.109 -16.047 -30.188 1 90.38 119 THR A N 1
ATOM 942 C CA . THR A 1 119 ? 22.75 -15.5 -28.891 1 90.38 119 THR A CA 1
ATOM 943 C C . THR A 1 119 ? 21.438 -16.109 -28.391 1 90.38 119 THR A C 1
ATOM 945 O O . THR A 1 119 ? 20.453 -16.141 -29.125 1 90.38 119 THR A O 1
ATOM 948 N N . THR A 1 120 ? 21.484 -16.875 -27.297 1 92 120 THR A N 1
ATOM 949 C CA . THR A 1 120 ? 20.281 -17.406 -26.672 1 92 120 THR A CA 1
ATOM 950 C C . THR A 1 120 ? 20 -16.688 -25.359 1 92 120 THR A C 1
ATOM 952 O O . THR A 1 120 ? 20.938 -16.25 -24.672 1 92 120 THR A O 1
ATOM 955 N N . SER A 1 121 ? 18.688 -16.5 -25.047 1 90.81 121 SER A N 1
ATOM 956 C CA . SER A 1 121 ? 18.281 -15.859 -23.797 1 90.81 121 SER A CA 1
ATOM 957 C C . SER A 1 121 ? 17.891 -16.906 -22.75 1 90.81 121 SER A C 1
ATOM 959 O O . SER A 1 121 ? 17.312 -17.938 -23.078 1 90.81 121 SER A O 1
ATOM 961 N N . TYR A 1 122 ? 18.422 -16.672 -21.531 1 85.44 122 TYR A N 1
ATOM 962 C CA . TYR A 1 122 ? 18.047 -17.562 -20.438 1 85.44 122 TYR A CA 1
ATOM 963 C C . TYR A 1 122 ? 17.656 -16.781 -19.188 1 85.44 122 TYR A C 1
ATOM 965 O O . TYR A 1 122 ? 18.125 -15.648 -19 1 85.44 122 TYR A O 1
ATOM 973 N N . LYS A 1 123 ? 16.75 -17.344 -18.469 1 84.06 123 LYS A N 1
ATOM 974 C CA . LYS A 1 123 ? 16.328 -16.734 -17.203 1 84.06 123 LYS A CA 1
ATOM 975 C C . LYS A 1 123 ? 17.484 -16.672 -16.219 1 84.06 123 LYS A C 1
ATOM 977 O O . LYS A 1 123 ? 18.125 -17.688 -15.938 1 84.06 123 LYS A O 1
ATOM 982 N N . CYS A 1 124 ? 17.734 -15.43 -15.703 1 85.81 124 CYS A N 1
ATOM 983 C CA . CYS A 1 124 ? 18.906 -15.328 -14.844 1 85.81 124 CYS A CA 1
ATOM 984 C C . CYS A 1 124 ? 18.547 -14.68 -13.508 1 85.81 124 CYS A C 1
ATOM 986 O O . CYS A 1 124 ? 19.422 -14.461 -12.664 1 85.81 124 CYS A O 1
ATOM 988 N N . GLY A 1 125 ? 17.375 -14.273 -13.32 1 84.25 125 GLY A N 1
ATOM 989 C CA . GLY A 1 125 ? 17.031 -13.703 -12.023 1 84.25 125 GLY A CA 1
ATOM 990 C C . GLY A 1 125 ? 15.648 -13.102 -11.969 1 84.25 125 GLY A C 1
ATOM 991 O O . GLY A 1 125 ? 14.797 -13.414 -12.805 1 84.25 125 GLY A O 1
ATOM 992 N N . ILE A 1 126 ? 15.328 -12.367 -10.828 1 87.81 126 ILE A N 1
ATOM 993 C CA . ILE A 1 126 ? 14.047 -11.719 -10.586 1 87.81 126 ILE A CA 1
ATOM 994 C C . ILE A 1 126 ? 14.258 -10.227 -10.344 1 87.81 126 ILE A C 1
ATOM 996 O O . ILE A 1 126 ? 15.203 -9.836 -9.648 1 87.81 126 ILE A O 1
ATOM 1000 N N . ARG A 1 127 ? 13.43 -9.562 -10.938 1 88.5 127 ARG A N 1
ATOM 1001 C CA . ARG A 1 127 ? 13.539 -8.117 -10.797 1 88.5 127 ARG A CA 1
ATOM 1002 C C . ARG A 1 127 ? 12.562 -7.59 -9.758 1 88.5 127 ARG A C 1
ATOM 1004 O O . ARG A 1 127 ? 11.469 -8.141 -9.586 1 88.5 127 ARG A O 1
ATOM 1011 N N . SER A 1 128 ? 13.031 -6.523 -9.078 1 91.81 128 SER A N 1
ATOM 1012 C CA . SER A 1 128 ? 12.156 -5.785 -8.164 1 91.81 128 SER A CA 1
ATOM 1013 C C . SER A 1 128 ? 11.672 -4.484 -8.789 1 91.81 128 SER A C 1
ATOM 1015 O O . SER A 1 128 ? 12.32 -3.943 -9.695 1 91.81 128 SER A O 1
ATOM 1017 N N . CYS A 1 129 ? 10.477 -4.098 -8.359 1 94.25 129 CYS A N 1
ATOM 1018 C CA . CYS A 1 129 ? 9.906 -2.84 -8.828 1 94.25 129 CYS A CA 1
ATOM 1019 C C . CYS A 1 129 ? 9.594 -1.914 -7.66 1 94.25 129 CYS A C 1
ATOM 1021 O O . CYS A 1 129 ? 9.469 -2.367 -6.523 1 94.25 129 CYS A O 1
ATOM 1023 N N . GLN A 1 130 ? 9.586 -0.662 -7.992 1 95.25 130 GLN A N 1
ATOM 1024 C CA . GLN A 1 130 ? 9.266 0.357 -6.996 1 95.25 130 GLN A CA 1
ATOM 1025 C C . GLN A 1 130 ? 8.352 1.432 -7.582 1 95.25 130 GLN A C 1
ATOM 1027 O O . GLN A 1 130 ? 8.531 1.843 -8.734 1 95.25 130 GLN A O 1
ATOM 1032 N N . LYS A 1 131 ? 7.402 1.846 -6.812 1 96.5 131 LYS A N 1
ATOM 1033 C CA . LYS A 1 131 ? 6.52 2.943 -7.195 1 96.5 131 LYS A CA 1
ATOM 1034 C C . LYS A 1 131 ? 6.367 3.949 -6.059 1 96.5 131 LYS A C 1
ATOM 1036 O O . LYS A 1 131 ? 6.16 3.564 -4.902 1 96.5 131 LYS A O 1
ATOM 1041 N N . GLY A 1 132 ? 6.523 5.172 -6.379 1 96.06 132 GLY A N 1
ATOM 1042 C CA . GLY A 1 132 ? 6.379 6.234 -5.398 1 96.06 132 GLY A CA 1
ATOM 1043 C C . GLY A 1 132 ? 5.043 6.945 -5.48 1 96.06 132 GLY A C 1
ATOM 1044 O O . GLY A 1 132 ? 4.441 7.023 -6.551 1 96.06 132 GLY A O 1
ATOM 1045 N N . TYR A 1 133 ? 4.594 7.48 -4.34 1 96.94 133 TYR A N 1
ATOM 1046 C CA . TYR A 1 133 ? 3.381 8.281 -4.227 1 96.94 133 TYR A CA 1
ATOM 1047 C C . TYR A 1 133 ? 3.629 9.523 -3.381 1 96.94 133 TYR A C 1
ATOM 1049 O O . TYR A 1 133 ? 4.332 9.469 -2.369 1 96.94 133 TYR A O 1
ATOM 1057 N N . SER A 1 134 ? 3.055 10.602 -3.855 1 96.56 134 SER A N 1
ATOM 1058 C CA . SER A 1 134 ? 3.043 11.844 -3.086 1 96.56 134 SER A CA 1
ATOM 1059 C C . SER A 1 134 ? 1.62 12.352 -2.873 1 96.56 134 SER A C 1
ATOM 1061 O O . SER A 1 134 ? 0.914 12.656 -3.838 1 96.56 134 SER A O 1
ATOM 1063 N N . PHE A 1 135 ? 1.244 12.453 -1.646 1 96.56 135 PHE A N 1
ATOM 1064 C CA . PHE A 1 135 ? -0.095 12.906 -1.289 1 96.56 135 PHE A CA 1
ATOM 1065 C C . PHE A 1 135 ? -0.07 14.359 -0.837 1 96.56 135 PHE A C 1
ATOM 1067 O O . PHE A 1 135 ? 0.733 14.734 0.018 1 96.56 135 PHE A O 1
ATOM 1074 N N . HIS A 1 136 ? -0.953 15.141 -1.465 1 95.12 136 HIS A N 1
ATOM 1075 C CA . HIS A 1 136 ? -1.068 16.547 -1.104 1 95.12 136 HIS A CA 1
ATOM 1076 C C . HIS A 1 136 ? -2.453 16.859 -0.549 1 95.12 136 HIS A C 1
ATOM 1078 O O . HIS A 1 136 ? -3.465 16.484 -1.146 1 95.12 136 HIS A O 1
ATOM 1084 N N . PHE A 1 137 ? -2.498 17.516 0.58 1 95.31 137 PHE A N 1
ATOM 1085 C CA . PHE A 1 137 ? -3.789 17.797 1.196 1 95.31 137 PHE A CA 1
ATOM 1086 C C . PHE A 1 137 ? -3.76 19.125 1.935 1 95.31 137 PHE A C 1
ATOM 1088 O O . PHE A 1 137 ? -2.721 19.531 2.467 1 95.31 137 PHE A O 1
ATOM 1095 N N . TYR A 1 138 ? -4.898 19.688 1.982 1 94.94 138 TYR A N 1
ATOM 1096 C CA . TYR A 1 138 ? -5.094 21 2.596 1 94.94 138 TYR A CA 1
ATOM 1097 C C . TYR A 1 138 ? -5.129 20.891 4.117 1 94.94 138 TYR A C 1
ATOM 1099 O O . TYR A 1 138 ? -5.734 19.953 4.664 1 94.94 138 TYR A O 1
ATOM 1107 N N . VAL A 1 139 ? -4.48 21.922 4.75 1 94.25 139 VAL A N 1
ATOM 1108 C CA . VAL A 1 139 ? -4.648 22.109 6.184 1 94.25 139 VAL A CA 1
ATOM 1109 C C . VAL A 1 139 ? -4.949 23.578 6.48 1 94.25 139 VAL A C 1
ATOM 1111 O O . VAL A 1 139 ? -4.383 24.469 5.852 1 94.25 139 VAL A O 1
ATOM 1114 N N . PRO A 1 140 ? -5.906 23.766 7.379 1 92.75 140 PRO A N 1
ATOM 1115 C CA . PRO A 1 140 ? -6.297 25.156 7.668 1 92.75 140 PRO A CA 1
ATOM 1116 C C . PRO A 1 140 ? -5.199 25.953 8.367 1 92.75 140 PRO A C 1
ATOM 1118 O O . PRO A 1 140 ? -5.207 27.188 8.336 1 92.75 140 PRO A O 1
ATOM 1121 N N . GLN A 1 141 ? -4.305 25.219 9.031 1 93.12 141 GLN A N 1
ATOM 1122 C CA . GLN A 1 141 ? -3.162 25.828 9.703 1 93.12 141 GLN A CA 1
ATOM 1123 C C . GLN A 1 141 ? -1.903 24.984 9.523 1 93.12 141 GLN A C 1
ATOM 1125 O O . GLN A 1 141 ? -1.947 23.766 9.656 1 93.12 141 GLN A O 1
ATOM 1130 N N . LYS A 1 142 ? -0.833 25.734 9.258 1 92.06 142 LYS A N 1
ATOM 1131 C CA . LYS A 1 142 ? 0.441 25.047 9.055 1 92.06 142 LYS A CA 1
ATOM 1132 C C . LYS A 1 142 ? 0.786 24.172 10.258 1 92.06 142 LYS A C 1
ATOM 1134 O O . LYS A 1 142 ? 1.371 23.094 10.102 1 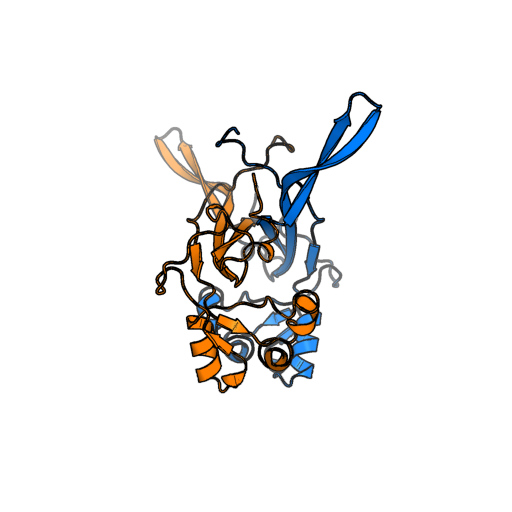92.06 142 LYS A O 1
ATOM 1139 N N . GLN A 1 143 ? 0.458 24.562 11.406 1 89.44 143 GLN A N 1
ATOM 1140 C CA . GLN A 1 143 ? 0.801 23.828 12.625 1 89.44 143 GLN A CA 1
ATOM 1141 C C . GLN A 1 143 ? 0.146 22.453 12.641 1 89.44 143 GLN A C 1
ATOM 1143 O O . GLN A 1 143 ? 0.549 21.578 13.414 1 89.44 143 GLN A O 1
ATOM 1148 N N . LEU A 1 144 ? -0.81 22.281 11.805 1 89.62 144 LEU A N 1
ATOM 1149 C CA . LEU A 1 144 ? -1.498 21 11.75 1 89.62 144 LEU A CA 1
ATOM 1150 C C . LEU A 1 144 ? -0.778 20.047 10.805 1 89.62 144 LEU A C 1
ATOM 1152 O O . LEU A 1 144 ? -1.12 18.859 10.734 1 89.62 144 LEU A O 1
ATOM 1156 N N . CYS A 1 145 ? 0.167 20.594 10.062 1 90.44 145 CYS A N 1
ATOM 1157 C CA . CYS A 1 145 ? 1.077 19.75 9.289 1 90.44 145 CYS A CA 1
ATOM 1158 C C . CYS A 1 145 ? 2.326 19.422 10.102 1 90.44 145 CYS A C 1
ATOM 1160 O O . CYS A 1 145 ? 3.342 20.109 9.984 1 90.44 145 CYS A O 1
ATOM 1162 N N . LEU A 1 146 ? 2.301 18.438 10.844 1 75.31 146 LEU A N 1
ATOM 1163 C CA . LEU A 1 146 ? 3.207 18.188 11.961 1 75.31 146 LEU A CA 1
ATOM 1164 C C . LEU A 1 146 ? 4.625 17.938 11.461 1 75.31 146 LEU A C 1
ATOM 1166 O O . LEU A 1 146 ? 5.586 18.062 12.219 1 75.31 146 LEU A O 1
ATOM 1170 N N . TRP A 1 147 ? 4.887 17.625 10.203 1 75.81 147 TRP A N 1
ATOM 1171 C CA . TRP A 1 147 ? 6.227 17.234 9.781 1 75.81 147 TRP A CA 1
ATOM 1172 C C . TRP A 1 147 ? 6.895 18.344 8.977 1 75.81 147 TRP A C 1
ATOM 1174 O O . TRP A 1 147 ? 8.102 18.297 8.727 1 75.81 147 TRP A O 1
ATOM 1184 N N . ASP A 1 148 ? 6.207 19.141 8.359 1 62.56 148 ASP A N 1
ATOM 1185 C CA . ASP A 1 148 ? 6.789 20.234 7.578 1 62.56 148 ASP A CA 1
ATOM 1186 C C . ASP A 1 148 ? 7.164 21.406 8.477 1 62.56 148 ASP A C 1
ATOM 1188 O O . ASP A 1 148 ? 7.309 22.547 8.008 1 62.56 148 ASP A O 1
ATOM 1192 N N . GLU A 1 149 ? 7.219 21.109 9.648 1 54.47 149 GLU A N 1
ATOM 1193 C CA . GLU A 1 149 ? 7.594 22.266 10.469 1 54.47 149 GLU A CA 1
ATOM 1194 C C . GLU A 1 149 ? 9.008 22.734 10.148 1 54.47 149 GLU A C 1
ATOM 1196 O O . GLU A 1 149 ? 9.797 21.984 9.57 1 54.47 149 GLU A O 1
ATOM 1201 N N . GLU A 1 150 ? 9.492 23.859 10.7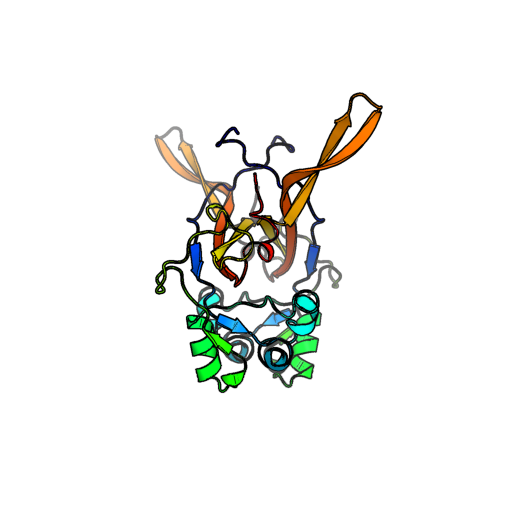73 1 49.97 150 GLU A N 1
ATOM 1202 C CA . GLU A 1 150 ? 10.555 24.859 10.602 1 49.97 150 GLU A CA 1
ATOM 1203 C C . GLU A 1 150 ? 11.93 24.203 10.586 1 49.97 150 GLU A C 1
ATOM 1205 O O . GLU A 1 150 ? 12.266 23.438 11.5 1 49.97 150 GLU A O 1
ATOM 1210 N N . THR A 1 151 ? 12.383 23.484 9.445 1 38.44 151 THR A N 1
ATOM 1211 C CA . THR A 1 151 ? 13.828 23.719 9.461 1 38.44 151 THR A CA 1
ATOM 1212 C C . THR A 1 151 ? 14.133 25.203 9.555 1 38.44 151 THR A C 1
ATOM 1214 O O . THR A 1 151 ? 13.484 26.016 8.891 1 38.44 151 THR A O 1
ATOM 1217 N N . LYS B 1 1 ? 23.203 16.422 1.513 1 31.56 1 LYS B N 1
ATOM 1218 C CA . LYS B 1 1 ? 22.797 15.031 1.623 1 31.56 1 LYS B CA 1
ATOM 1219 C C . LYS B 1 1 ? 23.016 14.289 0.304 1 31.56 1 LYS B C 1
ATOM 1221 O O . LYS B 1 1 ? 22.734 14.836 -0.768 1 31.56 1 LYS B O 1
ATOM 1226 N N . ASN B 1 2 ? 23.75 13.219 0.189 1 29.83 2 ASN B N 1
ATOM 1227 C CA . ASN B 1 2 ? 24.109 12.508 -1.033 1 29.83 2 ASN B CA 1
ATOM 1228 C C . ASN B 1 2 ? 22.875 11.945 -1.737 1 29.83 2 ASN B C 1
ATOM 1230 O O . ASN B 1 2 ? 22.172 11.102 -1.186 1 29.83 2 ASN B O 1
ATOM 1234 N N . PRO B 1 3 ? 22.484 12.445 -2.828 1 37.28 3 PRO B N 1
ATOM 1235 C CA . PRO B 1 3 ? 21.25 12.07 -3.541 1 37.28 3 PRO B CA 1
ATOM 1236 C C . PRO B 1 3 ? 21.203 10.586 -3.898 1 37.28 3 PRO B C 1
ATOM 1238 O O . PRO B 1 3 ? 20.156 10.07 -4.281 1 37.28 3 PRO B O 1
ATOM 1241 N N . ASN B 1 4 ? 22.281 9.984 -4.137 1 36.81 4 ASN B N 1
ATOM 1242 C CA . ASN B 1 4 ? 22.375 8.641 -4.711 1 36.81 4 ASN B CA 1
ATOM 1243 C C . ASN B 1 4 ? 22.188 7.566 -3.645 1 36.81 4 ASN B C 1
ATOM 1245 O O . ASN B 1 4 ? 22.375 6.375 -3.92 1 36.81 4 ASN B O 1
ATOM 1249 N N . THR B 1 5 ? 22.328 7.871 -2.324 1 38.59 5 THR B N 1
ATOM 1250 C CA . THR B 1 5 ? 22.234 6.852 -1.285 1 38.59 5 THR B CA 1
ATOM 1251 C C . THR B 1 5 ? 20.766 6.48 -1.02 1 38.59 5 THR B C 1
ATOM 1253 O O . THR B 1 5 ? 19.922 7.359 -0.885 1 38.59 5 THR B O 1
ATOM 1256 N N . VAL B 1 6 ? 20.359 5.441 -1.523 1 46.31 6 VAL B N 1
ATOM 1257 C CA . VAL B 1 6 ? 19.031 4.965 -1.179 1 46.31 6 VAL B CA 1
ATOM 1258 C C . VAL B 1 6 ? 18.812 5.062 0.331 1 46.31 6 VAL B C 1
ATOM 1260 O O . VAL B 1 6 ? 19.531 4.426 1.106 1 46.31 6 VAL B O 1
ATOM 1263 N N . ARG B 1 7 ? 18.344 6.164 0.832 1 49.97 7 ARG B N 1
ATOM 1264 C CA . ARG B 1 7 ? 18.125 6.391 2.258 1 49.97 7 ARG B CA 1
ATOM 1265 C C . ARG B 1 7 ? 17.266 5.289 2.867 1 49.97 7 ARG B C 1
ATOM 1267 O O . ARG B 1 7 ? 16.203 4.973 2.346 1 49.97 7 ARG B O 1
ATOM 1274 N N . GLN B 1 8 ? 17.938 4.285 3.453 1 65.25 8 GLN B N 1
ATOM 1275 C CA . GLN B 1 8 ? 17.234 3.326 4.293 1 65.25 8 GLN B CA 1
ATOM 1276 C C . GLN B 1 8 ? 16.328 4.039 5.305 1 65.25 8 GLN B C 1
ATOM 1278 O O . GLN B 1 8 ? 16.734 5.059 5.879 1 65.25 8 GLN B O 1
ATOM 1283 N N . ALA B 1 9 ? 15.125 3.564 5.238 1 78.25 9 ALA B N 1
ATOM 1284 C CA . ALA B 1 9 ? 14.211 4.102 6.246 1 78.25 9 ALA B CA 1
ATOM 1285 C C . ALA B 1 9 ? 14.852 4.082 7.633 1 78.25 9 ALA B C 1
ATOM 1287 O O . ALA B 1 9 ? 15.57 3.141 7.977 1 78.25 9 ALA B O 1
ATOM 1288 N N . GLU B 1 10 ? 14.672 5.145 8.344 1 83.25 10 GLU B N 1
ATOM 1289 C CA . GLU B 1 10 ? 15.273 5.277 9.672 1 83.25 10 GLU B CA 1
ATOM 1290 C C . GLU B 1 10 ? 14.617 4.336 10.672 1 83.25 10 GLU B C 1
ATOM 1292 O O . GLU B 1 10 ? 15.289 3.801 11.562 1 83.25 10 GLU B O 1
ATOM 1297 N N . GLU B 1 11 ? 13.344 4.125 10.539 1 88.12 11 GLU B N 1
ATOM 1298 C CA . GLU B 1 11 ? 12.625 3.166 11.375 1 88.12 11 GLU B CA 1
ATOM 1299 C C . GLU B 1 11 ? 12.102 1.997 10.547 1 88.12 11 GLU B C 1
ATOM 1301 O O . GLU B 1 11 ? 11.297 2.191 9.633 1 88.12 11 GLU B O 1
ATOM 1306 N N . ILE B 1 12 ? 12.555 0.845 10.844 1 90.31 12 ILE B N 1
ATOM 1307 C CA . ILE B 1 12 ? 12.133 -0.359 10.133 1 90.31 12 ILE B CA 1
ATOM 1308 C C . ILE B 1 12 ? 11.227 -1.194 11.023 1 90.31 12 ILE B C 1
ATOM 1310 O O . ILE B 1 12 ? 11.641 -1.662 12.086 1 90.31 12 ILE B O 1
ATOM 1314 N N . ARG B 1 13 ? 10.07 -1.254 10.523 1 90.94 13 ARG B N 1
ATOM 1315 C CA . ARG B 1 13 ? 9.102 -2.08 11.25 1 90.94 13 ARG B CA 1
ATOM 1316 C C . ARG B 1 13 ? 9.18 -3.533 10.789 1 90.94 13 ARG B C 1
ATOM 1318 O O . ARG B 1 13 ? 9.703 -3.824 9.711 1 90.94 13 ARG B O 1
ATOM 1325 N N . GLY B 1 14 ? 8.969 -4.5 11.602 1 89.62 14 GLY B N 1
ATOM 1326 C CA . GLY B 1 14 ? 9.047 -5.922 11.297 1 89.62 14 GLY B CA 1
ATOM 1327 C C . GLY B 1 14 ? 8.227 -6.316 10.086 1 89.62 14 GLY B C 1
ATOM 1328 O O . GLY B 1 14 ? 7.348 -5.566 9.656 1 89.62 14 GLY B O 1
ATOM 1329 N N . THR B 1 15 ? 8.586 -7.395 9.438 1 94.38 15 THR B N 1
ATOM 1330 C CA . THR B 1 15 ? 7.867 -7.945 8.297 1 94.38 15 THR B CA 1
ATOM 1331 C C . THR B 1 15 ? 6.629 -8.711 8.758 1 94.38 15 THR B C 1
ATOM 1333 O O . THR B 1 15 ? 6.703 -9.523 9.68 1 94.38 15 THR B O 1
ATOM 1336 N N . GLU B 1 16 ? 5.504 -8.352 8.227 1 96.38 16 GLU B N 1
ATOM 1337 C CA . GLU B 1 16 ? 4.285 -9.117 8.469 1 96.38 16 GLU B CA 1
ATOM 1338 C C . GLU B 1 16 ? 4.148 -10.266 7.48 1 96.38 16 GLU B C 1
ATOM 1340 O O . GLU B 1 16 ? 4.242 -10.062 6.266 1 96.38 16 GLU B O 1
ATOM 1345 N N . ILE B 1 17 ? 3.938 -11.453 7.984 1 96.19 17 ILE B N 1
ATOM 1346 C CA . ILE B 1 17 ? 3.73 -12.625 7.141 1 96.19 17 ILE B CA 1
ATOM 1347 C C . ILE B 1 17 ? 2.234 -12.898 6.996 1 96.19 17 ILE B C 1
ATOM 1349 O O . ILE B 1 17 ? 1.536 -13.102 7.992 1 96.19 17 ILE B O 1
ATOM 1353 N N . LEU B 1 18 ? 1.749 -12.867 5.777 1 96.81 18 LEU B N 1
ATOM 1354 C CA . LEU B 1 18 ? 0.326 -13.031 5.504 1 96.81 18 LEU B CA 1
ATOM 1355 C C . LEU B 1 18 ? 0.074 -14.312 4.711 1 96.81 18 LEU B C 1
ATOM 1357 O O . LEU B 1 18 ? 0.6 -14.477 3.609 1 96.81 18 LEU B O 1
ATOM 1361 N N . GLN B 1 19 ? -0.754 -15.164 5.332 1 96.19 19 GLN B N 1
ATOM 1362 C CA . GLN B 1 19 ? -1.175 -16.375 4.641 1 96.19 19 GLN B CA 1
ATOM 1363 C C . GLN B 1 19 ? -2.434 -16.141 3.814 1 96.19 19 GLN B C 1
ATOM 1365 O O . GLN B 1 19 ? -3.51 -15.898 4.367 1 96.19 19 GLN B O 1
ATOM 1370 N N . MET B 1 20 ? -2.285 -16.156 2.545 1 96.81 20 MET B N 1
ATOM 1371 C CA . MET B 1 20 ? -3.408 -15.961 1.633 1 96.81 20 MET B CA 1
ATOM 1372 C C . MET B 1 20 ? -4.113 -17.281 1.345 1 96.81 20 MET B C 1
ATOM 1374 O O . MET B 1 20 ? -3.896 -17.891 0.293 1 96.81 20 MET B O 1
ATOM 1378 N N . GLU B 1 21 ? -5.074 -17.609 2.148 1 96.38 21 GLU B N 1
ATOM 1379 C CA . GLU B 1 21 ? -5.586 -18.969 2.236 1 96.38 21 GLU B CA 1
ATOM 1380 C C . GLU B 1 21 ? -6.852 -19.141 1.4 1 96.38 21 GLU B C 1
ATOM 1382 O O . GLU B 1 21 ? -7.387 -20.25 1.296 1 96.38 21 GLU B O 1
ATOM 1387 N N . VAL B 1 22 ? -7.344 -18.078 0.828 1 97.69 22 VAL B N 1
ATOM 1388 C CA . VAL B 1 22 ? -8.641 -18.156 0.158 1 97.69 22 VAL B CA 1
ATOM 1389 C C . VAL B 1 22 ? -8.523 -17.562 -1.247 1 97.69 22 VAL B C 1
ATOM 1391 O O . VAL B 1 22 ? -7.938 -16.5 -1.436 1 97.69 22 VAL B O 1
ATOM 1394 N N . ALA B 1 23 ? -9.023 -18.297 -2.209 1 97.19 23 ALA B N 1
ATOM 1395 C CA . ALA B 1 23 ? -9.141 -17.781 -3.568 1 97.19 23 ALA B CA 1
ATOM 1396 C C . ALA B 1 23 ? -10.477 -17.062 -3.773 1 97.19 23 ALA B C 1
ATOM 1398 O O . ALA B 1 23 ? -11.492 -17.484 -3.213 1 97.19 23 ALA B O 1
ATOM 1399 N N . VAL B 1 24 ? -10.453 -16.047 -4.559 1 96.06 24 VAL B N 1
ATOM 1400 C CA . VAL B 1 24 ? -11.648 -15.25 -4.832 1 96.06 24 VAL B CA 1
ATOM 1401 C C . VAL B 1 24 ? -12.047 -15.414 -6.297 1 96.06 24 VAL B C 1
ATOM 1403 O O . VAL B 1 24 ? -11.219 -15.266 -7.195 1 96.06 24 VAL B O 1
ATOM 1406 N N . ASN B 1 25 ? -13.305 -15.719 -6.457 1 95.19 25 ASN B N 1
ATOM 1407 C CA . ASN B 1 25 ? -13.828 -15.781 -7.816 1 95.19 25 ASN B CA 1
ATOM 1408 C C . ASN B 1 25 ? -13.867 -14.406 -8.469 1 95.19 25 ASN B C 1
ATOM 1410 O O . ASN B 1 25 ? -14.453 -13.469 -7.926 1 95.19 25 ASN B O 1
ATOM 1414 N N . PHE B 1 26 ? -13.312 -14.32 -9.664 1 93.38 26 PHE B N 1
AT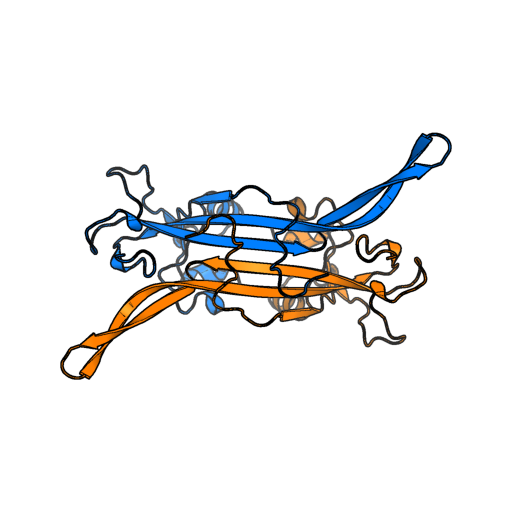OM 1415 C CA . PHE B 1 26 ? -13.172 -13.039 -10.352 1 93.38 26 PHE B CA 1
ATOM 1416 C C . PHE B 1 26 ? -14.539 -12.469 -10.703 1 93.38 26 PHE B C 1
ATOM 1418 O O . PHE B 1 26 ? -14.82 -11.297 -10.422 1 93.38 26 PHE B O 1
ATOM 1425 N N . THR B 1 27 ? -15.383 -13.188 -11.281 1 90.5 27 THR B N 1
ATOM 1426 C CA . THR B 1 27 ? -16.672 -12.719 -11.773 1 90.5 27 THR B CA 1
ATOM 1427 C C . THR B 1 27 ? -17.562 -12.289 -10.609 1 90.5 27 THR B C 1
ATOM 1429 O O . THR B 1 27 ? -18.156 -11.203 -10.648 1 90.5 27 THR B O 1
ATOM 1432 N N . LYS B 1 28 ? -17.562 -13.086 -9.547 1 90.5 28 LYS B N 1
ATOM 1433 C CA . LYS B 1 28 ? -18.406 -12.805 -8.398 1 90.5 28 LYS B CA 1
ATOM 1434 C C . LYS B 1 28 ? -17.766 -11.766 -7.484 1 90.5 28 LYS B C 1
ATOM 1436 O O . LYS B 1 28 ? -18.453 -11.133 -6.676 1 90.5 28 LYS B O 1
ATOM 1441 N N . GLY B 1 29 ? -16.453 -11.539 -7.648 1 89.19 29 GLY B N 1
ATOM 1442 C CA . GLY B 1 29 ? -15.695 -10.703 -6.742 1 89.19 29 GLY B CA 1
ATOM 1443 C C . GLY B 1 29 ? -15.969 -9.219 -6.922 1 89.19 29 GLY B C 1
ATOM 1444 O O . GLY B 1 29 ? -15.539 -8.398 -6.109 1 89.19 29 GLY B O 1
ATOM 1445 N N . ILE B 1 30 ? -16.734 -8.883 -7.938 1 82.38 30 ILE B N 1
ATOM 1446 C CA . ILE B 1 30 ? -17.078 -7.492 -8.211 1 82.38 30 ILE B CA 1
ATOM 1447 C C . ILE B 1 30 ? -17.812 -6.898 -7.008 1 82.38 30 ILE B C 1
ATOM 1449 O O . ILE B 1 30 ? -17.766 -5.684 -6.789 1 82.38 30 ILE B O 1
ATOM 1453 N N . GLN B 1 31 ? -18.422 -7.703 -6.219 1 79.5 31 GLN B N 1
ATOM 1454 C CA . GLN B 1 31 ? -19.188 -7.27 -5.055 1 79.5 31 GLN B CA 1
ATOM 1455 C C . GLN B 1 31 ? -18.266 -6.801 -3.934 1 79.5 31 GLN B C 1
ATOM 1457 O O . GLN B 1 31 ? -18.703 -6.105 -3.014 1 79.5 31 GLN B O 1
ATOM 1462 N N . LEU B 1 32 ? -16.953 -7.238 -3.961 1 83.19 32 LEU B N 1
ATOM 1463 C CA . LEU B 1 32 ? -16.016 -6.898 -2.895 1 83.19 32 LEU B CA 1
ATOM 1464 C C . LEU B 1 32 ? -15.469 -5.488 -3.086 1 83.19 32 LEU B C 1
ATOM 1466 O O . LEU B 1 32 ? -15.305 -4.746 -2.117 1 83.19 32 LEU B O 1
ATOM 1470 N N . SER B 1 33 ? -15.039 -5.18 -4.281 1 74.75 33 SER B N 1
ATOM 1471 C CA . SER B 1 33 ? -14.484 -3.873 -4.613 1 74.75 33 SER B CA 1
ATOM 1472 C C . SER B 1 33 ? -14.766 -3.508 -6.066 1 74.75 33 SER B C 1
ATOM 1474 O O . SER B 1 33 ? -14.758 -4.375 -6.945 1 74.75 33 SER B O 1
ATOM 1476 N N . SER B 1 34 ? -14.984 -2.219 -6.281 1 72.38 34 SER B N 1
ATOM 1477 C CA . SER B 1 34 ? -15.266 -1.737 -7.629 1 72.38 34 SER B CA 1
ATOM 1478 C C . SER B 1 34 ? -14.016 -1.798 -8.5 1 72.38 34 SER B C 1
ATOM 1480 O O . SER B 1 34 ? -14.109 -1.805 -9.734 1 72.38 34 SER B O 1
ATOM 1482 N N . HIS B 1 35 ? -12.945 -1.974 -7.859 1 72.94 35 HIS B N 1
ATOM 1483 C CA . HIS B 1 35 ? -11.703 -1.884 -8.617 1 72.94 35 HIS B CA 1
ATOM 1484 C C . HIS B 1 35 ? -11.172 -3.27 -8.961 1 72.94 35 HIS B C 1
ATOM 1486 O O . HIS B 1 35 ? -10.289 -3.404 -9.82 1 72.94 35 HIS B O 1
ATOM 1492 N N . LEU B 1 36 ? -11.719 -4.293 -8.312 1 84.38 36 LEU B N 1
ATOM 1493 C CA . LEU B 1 36 ? -11.188 -5.645 -8.477 1 84.38 36 LEU B CA 1
ATOM 1494 C C . LEU B 1 36 ? -11.18 -6.055 -9.938 1 84.38 36 LEU B C 1
ATOM 1496 O O . LEU B 1 36 ? -10.188 -6.609 -10.43 1 84.38 36 LEU B O 1
ATOM 1500 N N . HIS B 1 37 ? -12.234 -5.73 -10.641 1 84.19 37 HIS B N 1
ATOM 1501 C CA . HIS B 1 37 ? -12.359 -6.176 -12.023 1 84.19 37 HIS B CA 1
ATOM 1502 C C . HIS B 1 37 ? -11.328 -5.496 -12.914 1 84.19 37 HIS B C 1
ATOM 1504 O O . HIS B 1 37 ? -10.758 -6.129 -13.805 1 84.19 37 HIS B O 1
ATOM 1510 N N . ASN B 1 38 ? -11.094 -4.309 -12.586 1 83.56 38 ASN B N 1
ATOM 1511 C CA . ASN B 1 38 ? -10.117 -3.586 -13.391 1 83.56 38 ASN B CA 1
ATOM 1512 C C . ASN B 1 38 ? -8.688 -3.998 -13.055 1 83.56 38 ASN B C 1
ATOM 1514 O O . ASN B 1 38 ? -7.863 -4.199 -13.945 1 83.56 38 ASN B O 1
ATOM 1518 N N . ILE B 1 39 ? -8.484 -4.199 -11.859 1 86 39 ILE B N 1
ATOM 1519 C CA . ILE B 1 39 ? -7.121 -4.422 -11.383 1 86 39 ILE B CA 1
ATOM 1520 C C . ILE B 1 39 ? -6.715 -5.871 -11.641 1 86 39 ILE B C 1
ATOM 1522 O O . ILE B 1 39 ? -5.574 -6.145 -12.016 1 86 39 ILE B O 1
ATOM 1526 N N . CYS B 1 40 ? -7.664 -6.742 -11.523 1 90.06 40 CYS B N 1
ATOM 1527 C CA . CYS B 1 40 ? -7.309 -8.156 -11.523 1 90.06 40 CYS B CA 1
ATOM 1528 C C . CYS B 1 40 ? -7.715 -8.82 -12.828 1 90.06 40 CYS B C 1
ATOM 1530 O O . CYS B 1 40 ? -7.68 -10.047 -12.945 1 90.06 40 CYS B O 1
ATOM 1532 N N . SER B 1 41 ? -8.023 -8.031 -13.836 1 90.75 41 SER B N 1
ATOM 1533 C CA . SER B 1 41 ? -8.555 -8.562 -15.086 1 90.75 41 SER B CA 1
ATOM 1534 C C . SER B 1 41 ? -7.531 -9.453 -15.781 1 90.75 41 SER B C 1
ATOM 1536 O O . SER B 1 41 ? -7.898 -10.406 -16.469 1 90.75 41 SER B O 1
ATOM 1538 N N . GLU B 1 42 ? -6.27 -9.25 -15.555 1 86.5 42 GLU B N 1
ATOM 1539 C CA . GLU B 1 42 ? -5.219 -10.008 -16.234 1 86.5 42 GLU B CA 1
ATOM 1540 C C . GLU B 1 42 ? -4.879 -11.289 -15.477 1 86.5 42 GLU B C 1
ATOM 1542 O O . GLU B 1 42 ? -4.219 -12.18 -16.016 1 86.5 42 GLU B O 1
ATOM 1547 N N . ALA B 1 43 ? -5.34 -11.391 -14.242 1 88.38 43 ALA B N 1
ATOM 1548 C CA . ALA B 1 43 ? -5.043 -12.547 -13.398 1 88.38 43 ALA B CA 1
ATOM 1549 C C . ALA B 1 43 ? -6.312 -13.086 -12.742 1 88.38 43 ALA B C 1
ATOM 1551 O O . ALA B 1 43 ? -6.363 -13.273 -11.523 1 88.38 43 ALA B O 1
ATOM 1552 N N . ARG B 1 44 ? -7.188 -13.5 -13.547 1 89 44 ARG B N 1
ATOM 1553 C CA . ARG B 1 44 ? -8.531 -13.852 -13.109 1 89 44 ARG B CA 1
ATOM 1554 C C . ARG B 1 44 ? -8.508 -15.094 -12.219 1 89 44 ARG B C 1
ATOM 1556 O O . ARG B 1 44 ? -9.383 -15.266 -11.367 1 89 44 ARG B O 1
ATOM 1563 N N . GLU B 1 45 ? -7.504 -15.906 -12.391 1 88.44 45 GLU B N 1
ATOM 1564 C CA . GLU B 1 45 ? -7.473 -17.172 -11.648 1 88.44 45 GLU B CA 1
ATOM 1565 C C . GLU B 1 45 ? -6.504 -17.094 -10.477 1 88.44 45 GLU B C 1
ATOM 1567 O O . GLU B 1 45 ? -6.25 -18.094 -9.805 1 88.44 45 GLU B O 1
ATOM 1572 N N . ALA B 1 46 ? -5.996 -15.914 -10.211 1 91.5 46 ALA B N 1
ATOM 1573 C CA . ALA B 1 46 ? -4.961 -15.773 -9.188 1 91.5 46 ALA B CA 1
ATOM 1574 C C . ALA B 1 46 ? -5.27 -14.609 -8.258 1 91.5 46 ALA B C 1
ATOM 1576 O O . ALA B 1 46 ? -4.422 -13.734 -8.039 1 91.5 46 ALA B O 1
ATOM 1577 N N . ILE B 1 47 ? -6.461 -14.602 -7.738 1 94.31 47 ILE B N 1
ATOM 1578 C CA . ILE B 1 47 ? -6.887 -13.602 -6.766 1 94.31 47 ILE B CA 1
ATOM 1579 C C . ILE B 1 47 ? -7.039 -14.25 -5.391 1 94.31 47 ILE B C 1
ATOM 1581 O O . ILE B 1 47 ? -7.797 -15.211 -5.23 1 94.31 47 ILE B O 1
ATOM 1585 N N . TYR B 1 48 ? -6.258 -13.75 -4.477 1 95.75 48 TYR B N 1
ATOM 1586 C CA . TYR B 1 48 ? -6.195 -14.383 -3.168 1 95.75 48 TYR B CA 1
ATOM 1587 C C . TYR B 1 48 ? -6.547 -13.398 -2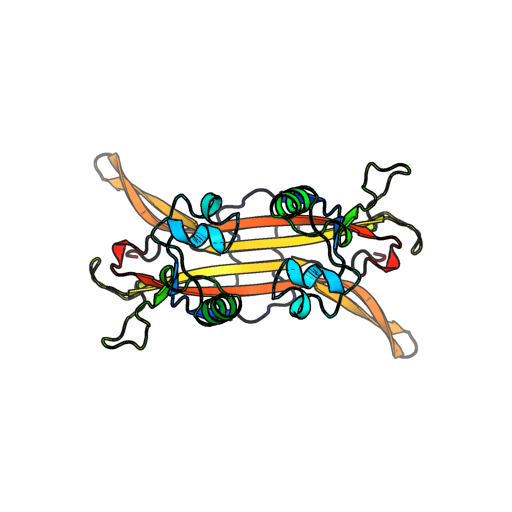.061 1 95.75 48 TYR B C 1
ATOM 1589 O O . TYR B 1 48 ? -6.426 -12.188 -2.242 1 95.75 48 TYR B O 1
ATOM 1597 N N . THR B 1 49 ? -7.043 -13.93 -0.928 1 95.69 49 THR B N 1
ATOM 1598 C CA . THR B 1 49 ? -7.312 -13.125 0.263 1 95.69 49 THR B CA 1
ATOM 1599 C C . THR B 1 49 ? -7.121 -13.961 1.527 1 95.69 49 THR B C 1
ATOM 1601 O O . THR B 1 49 ? -6.785 -15.148 1.451 1 95.69 49 THR B O 1
ATOM 1604 N N . ARG B 1 50 ? -7.289 -13.359 2.666 1 96.25 50 ARG B N 1
ATOM 1605 C CA . ARG B 1 50 ? -7.125 -14.016 3.963 1 96.25 50 ARG B CA 1
ATOM 1606 C C . ARG B 1 50 ? -8.461 -14.5 4.504 1 96.25 50 ARG B C 1
ATOM 1608 O O . ARG B 1 50 ? -9.508 -13.906 4.227 1 96.25 50 ARG B O 1
ATOM 1615 N N . GLN B 1 51 ? -8.383 -15.516 5.344 1 95.25 51 GLN B N 1
ATOM 1616 C CA . GLN B 1 51 ? -9.594 -16.047 5.961 1 95.25 51 GLN B CA 1
ATOM 1617 C C . GLN B 1 51 ? -10.258 -15 6.859 1 95.25 51 GLN B C 1
ATOM 1619 O O . GLN B 1 51 ? -11.484 -14.922 6.914 1 95.25 51 GLN B O 1
ATOM 1624 N N . GLU B 1 52 ? -9.461 -14.266 7.539 1 92.75 52 GLU B N 1
ATOM 1625 C CA . GLU B 1 52 ? -9.992 -13.227 8.414 1 92.75 52 GLU B CA 1
ATOM 1626 C C . GLU B 1 52 ? -10.836 -12.227 7.629 1 92.75 52 GLU B C 1
ATOM 1628 O O . GLU B 1 52 ? -11.883 -11.773 8.102 1 92.75 52 GLU B O 1
ATOM 1633 N N . ASP B 1 53 ? -10.359 -11.828 6.48 1 90.44 53 ASP B N 1
ATOM 1634 C CA . ASP B 1 53 ? -11.102 -10.898 5.641 1 90.44 53 ASP B CA 1
ATOM 1635 C C . ASP B 1 53 ? -12.406 -11.516 5.152 1 90.44 53 ASP B C 1
ATOM 1637 O O . ASP B 1 53 ? -13.445 -10.852 5.133 1 90.44 53 ASP B O 1
ATOM 1641 N N . VAL B 1 54 ? -12.391 -12.734 4.809 1 94.31 54 VAL B N 1
ATOM 1642 C CA . VAL B 1 54 ? -13.578 -13.445 4.348 1 94.31 54 VAL B CA 1
ATOM 1643 C C . VAL B 1 54 ? -14.633 -13.453 5.453 1 94.31 54 VAL B C 1
ATOM 1645 O O . VAL B 1 54 ? -15.812 -13.164 5.195 1 94.31 54 VAL B O 1
ATOM 1648 N N . ARG B 1 55 ? -14.188 -13.727 6.648 1 93.5 55 ARG B N 1
ATOM 1649 C CA . ARG B 1 55 ? -15.117 -13.734 7.777 1 93.5 55 ARG B CA 1
ATOM 1650 C C . ARG B 1 55 ? -15.797 -12.383 7.945 1 93.5 55 ARG B C 1
ATOM 1652 O O . ARG B 1 55 ? -17 -12.312 8.164 1 93.5 55 ARG B O 1
ATOM 1659 N N . ALA B 1 56 ? -15.031 -11.391 7.801 1 86.44 56 ALA B N 1
ATOM 1660 C CA . ALA B 1 56 ? -15.562 -10.031 7.938 1 86.44 56 ALA B CA 1
ATOM 1661 C C . ALA B 1 56 ? -16.594 -9.734 6.848 1 86.44 56 ALA B C 1
ATOM 1663 O O . ALA B 1 56 ? -17.625 -9.125 7.117 1 86.44 56 ALA B O 1
ATOM 1664 N N . TRP B 1 57 ? -16.344 -10.148 5.641 1 88.31 57 TRP B N 1
ATOM 1665 C CA . TRP B 1 57 ? -17.266 -9.906 4.531 1 88.31 57 TRP B CA 1
ATOM 1666 C C . TRP B 1 57 ? -18.531 -10.719 4.688 1 88.31 57 TRP B C 1
ATOM 1668 O O . TRP B 1 57 ? -19.641 -10.227 4.422 1 88.31 57 TRP B O 1
ATOM 1678 N N . LEU B 1 58 ? -18.406 -11.93 5.113 1 92.31 58 LEU B N 1
ATOM 1679 C CA . LEU B 1 58 ? -19.562 -12.781 5.316 1 92.31 58 LEU B CA 1
ATOM 1680 C C . LEU B 1 58 ? -20.5 -12.18 6.363 1 92.31 58 LEU B C 1
ATOM 1682 O O . LEU B 1 58 ? -21.719 -12.227 6.207 1 92.31 58 LEU B O 1
ATOM 1686 N N . LYS B 1 59 ? -19.891 -11.609 7.359 1 88.5 59 LYS B N 1
ATOM 1687 C CA . LYS B 1 59 ? -20.672 -10.953 8.398 1 88.5 59 LYS B CA 1
ATOM 1688 C C . LYS B 1 59 ? -21.469 -9.789 7.836 1 88.5 59 LYS B C 1
ATOM 1690 O O . LYS B 1 59 ? -22.547 -9.469 8.344 1 88.5 59 LYS B O 1
ATOM 1695 N N . LYS B 1 60 ? -21.031 -9.25 6.746 1 82.44 60 LYS B N 1
ATOM 1696 C CA . LYS B 1 60 ? -21.688 -8.102 6.121 1 82.44 60 LYS B CA 1
ATOM 1697 C C . LYS B 1 60 ? -22.672 -8.555 5.043 1 82.44 60 LYS B C 1
ATOM 1699 O O . LYS B 1 60 ? -23.219 -7.727 4.312 1 82.44 60 LYS B O 1
ATOM 1704 N N . GLY B 1 61 ? -22.75 -9.797 4.801 1 88.69 61 GLY B N 1
ATOM 1705 C CA . GLY B 1 61 ? -23.781 -10.32 3.914 1 88.69 61 GLY B CA 1
ATOM 1706 C C . GLY B 1 61 ? -23.25 -10.664 2.533 1 88.69 61 GLY B C 1
ATOM 1707 O O . GLY B 1 61 ? -24.031 -10.875 1.603 1 88.69 61 GLY B O 1
ATOM 1708 N N . VAL B 1 62 ? -22 -10.688 2.428 1 89.31 62 VAL B N 1
ATOM 1709 C CA . VAL B 1 62 ? -21.406 -11.055 1.144 1 89.31 62 VAL B CA 1
ATOM 1710 C C . VAL B 1 62 ? -21.609 -12.539 0.885 1 89.31 62 VAL B C 1
ATOM 1712 O O . VAL B 1 62 ? -21.531 -13.359 1.807 1 89.31 62 VAL B O 1
ATOM 1715 N N . ASP B 1 63 ? -21.812 -12.891 -0.402 1 93.88 63 ASP B N 1
ATOM 1716 C CA . ASP B 1 63 ? -22.031 -14.273 -0.8 1 93.88 63 ASP B CA 1
ATOM 1717 C C . ASP B 1 63 ? -20.766 -15.109 -0.651 1 93.88 63 ASP B C 1
ATOM 1719 O O . ASP B 1 63 ? -19.75 -14.812 -1.282 1 93.88 63 ASP B O 1
ATOM 1723 N N . GLY B 1 64 ? -20.891 -16.156 0.091 1 95.56 64 GLY B N 1
ATOM 1724 C CA . GLY B 1 64 ? -19.75 -17 0.388 1 95.56 64 GLY B CA 1
ATOM 1725 C C . GLY B 1 64 ? -19.344 -17.891 -0.773 1 95.56 64 GLY B C 1
ATOM 1726 O O . GLY B 1 64 ? -18.234 -18.453 -0.774 1 95.56 64 GLY B O 1
ATOM 1727 N N . SER B 1 65 ? -20.156 -18.031 -1.755 1 96.06 65 SER B N 1
ATOM 1728 C CA . SER B 1 65 ? -19.891 -18.922 -2.869 1 96.06 65 SER B CA 1
ATOM 1729 C C . SER B 1 65 ? -18.719 -18.438 -3.709 1 96.06 65 SER B C 1
ATOM 1731 O O . SER B 1 65 ? -18.156 -19.203 -4.504 1 96.06 65 SER B O 1
ATOM 1733 N N . MET B 1 66 ? -18.297 -17.281 -3.557 1 96.12 66 MET B N 1
ATOM 1734 C CA . MET B 1 66 ? -17.219 -16.75 -4.379 1 96.12 66 MET B CA 1
ATOM 1735 C C . MET B 1 66 ? -15.859 -17.109 -3.785 1 96.12 66 MET B C 1
ATOM 1737 O O . MET B 1 66 ? -14.82 -16.906 -4.426 1 96.12 66 MET B O 1
ATOM 1741 N N . PHE B 1 67 ? -15.906 -17.656 -2.637 1 97.25 67 PHE B N 1
ATOM 1742 C CA . PHE B 1 67 ? -14.656 -17.938 -1.948 1 97.25 67 PHE B CA 1
ATOM 1743 C C . PHE B 1 67 ? -14.336 -19.422 -1.986 1 97.25 67 PHE B C 1
ATOM 1745 O O . PHE B 1 67 ? -15.242 -20.25 -1.879 1 97.25 67 PHE B O 1
ATOM 1752 N N . GLU B 1 68 ? -13.102 -19.734 -2.131 1 97.06 68 GLU B N 1
ATOM 1753 C CA . GLU B 1 68 ? -12.609 -21.109 -2.064 1 97.06 68 GLU B CA 1
ATOM 1754 C C . GLU B 1 68 ? -11.414 -21.234 -1.131 1 97.06 68 GLU B C 1
ATOM 1756 O O . GLU B 1 68 ? -10.375 -20.594 -1.361 1 97.06 68 GLU B O 1
ATOM 1761 N N . ILE B 1 69 ? -11.547 -22.078 -0.19 1 96.06 69 ILE B N 1
ATOM 1762 C CA . ILE B 1 69 ? -10.445 -22.312 0.735 1 96.06 69 ILE B CA 1
ATOM 1763 C C . ILE B 1 69 ? -9.375 -23.156 0.05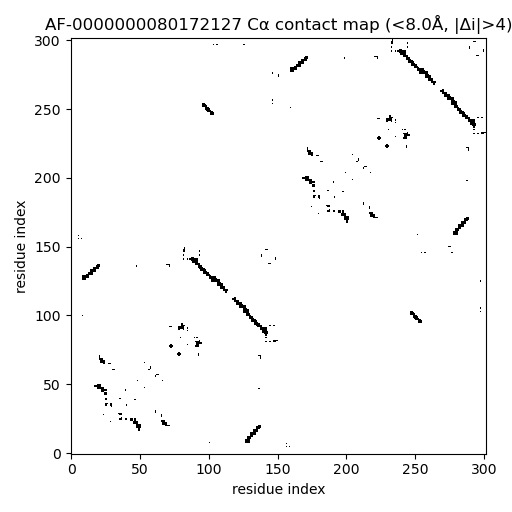4 1 96.06 69 ILE B C 1
ATOM 1765 O O . ILE B 1 69 ? -9.68 -24.188 -0.553 1 96.06 69 ILE B O 1
ATOM 1769 N N . LEU B 1 70 ? -8.148 -22.688 0.175 1 96 70 LEU B N 1
ATOM 1770 C CA . LEU B 1 70 ? -7.043 -23.344 -0.509 1 96 70 LEU B CA 1
ATOM 1771 C C . LEU B 1 70 ? -6.23 -24.203 0.464 1 96 70 LEU B C 1
ATOM 1773 O O . LEU B 1 70 ? -6.27 -23.969 1.675 1 96 70 LEU B O 1
ATOM 1777 N N . PRO B 1 71 ? -5.531 -25.172 -0.133 1 94.25 71 PRO B N 1
ATOM 1778 C CA . PRO B 1 71 ? -4.625 -25.922 0.734 1 94.25 71 PRO B CA 1
ATOM 1779 C C . PRO B 1 71 ? -3.572 -25.047 1.397 1 94.25 71 PRO B C 1
ATOM 1781 O O . PRO B 1 71 ? -3.15 -24.031 0.819 1 94.25 71 PRO B O 1
ATOM 1784 N N . GLN B 1 72 ? -3.199 -25.391 2.615 1 90.44 72 GLN B N 1
ATOM 1785 C CA . GLN B 1 72 ? -2.211 -24.625 3.375 1 90.44 72 GLN B CA 1
ATOM 1786 C C . GLN B 1 72 ? -0.932 -25.438 3.572 1 90.44 72 GLN B C 1
ATOM 1788 O O . GLN B 1 72 ? -0.894 -26.641 3.277 1 90.44 72 GLN B O 1
ATOM 1793 N N . SER B 1 73 ? 0.047 -24.672 4.051 1 84.31 73 SER B N 1
ATOM 1794 C CA . SER B 1 73 ? 1.354 -25.297 4.223 1 84.31 73 SER B CA 1
ATOM 1795 C C . SER B 1 73 ? 1.284 -26.453 5.199 1 84.31 73 SER B C 1
ATOM 1797 O O . SER B 1 73 ? 2.037 -27.422 5.074 1 84.31 73 SER B O 1
ATOM 1799 N N . ASN B 1 74 ? 0.379 -26.391 6.098 1 81.31 74 ASN B N 1
ATOM 1800 C CA . ASN B 1 74 ? 0.269 -27.453 7.098 1 81.31 74 ASN B CA 1
ATOM 1801 C C . ASN B 1 74 ? -0.744 -28.516 6.68 1 81.31 74 ASN B C 1
ATOM 1803 O O . ASN B 1 74 ? -1.076 -29.391 7.465 1 81.31 74 ASN B O 1
ATOM 1807 N N . SER B 1 75 ? -1.143 -28.328 5.496 1 78.25 75 SER B N 1
ATOM 1808 C CA . SER B 1 75 ? -2.062 -29.344 5 1 78.25 75 SER B CA 1
ATOM 1809 C C . SER B 1 75 ? -1.342 -30.672 4.738 1 78.25 75 SER B C 1
ATOM 1811 O O . SER B 1 75 ? -0.111 -30.703 4.695 1 78.25 75 SER B O 1
ATOM 1813 N N . LEU B 1 76 ? -2.178 -31.75 4.844 1 72.81 76 LEU B N 1
ATOM 1814 C CA . LEU B 1 76 ? -1.67 -33.062 4.477 1 72.81 76 LEU B CA 1
ATOM 1815 C C . LEU B 1 76 ? -2.074 -33.438 3.051 1 72.81 76 LEU B C 1
ATOM 1817 O O . LEU B 1 76 ? -3.266 -33.5 2.736 1 72.81 76 LEU B O 1
ATOM 1821 N N . PRO B 1 77 ? -0.969 -33.656 2.246 1 81 77 PRO B N 1
ATOM 1822 C CA . PRO B 1 77 ? 0.48 -33.656 2.459 1 81 77 PRO B CA 1
ATOM 1823 C C . PRO B 1 77 ? 1.059 -32.25 2.623 1 81 77 PRO B C 1
ATOM 1825 O O . PRO B 1 77 ? 0.489 -31.281 2.115 1 81 77 PRO B O 1
ATOM 1828 N N . VAL B 1 78 ? 2.246 -32.219 3.256 1 86.44 78 VAL B N 1
ATOM 1829 C CA . VAL B 1 78 ? 2.902 -30.938 3.564 1 86.44 78 VAL B CA 1
ATOM 1830 C C . VAL B 1 78 ? 3.301 -30.234 2.27 1 86.44 78 VAL B C 1
ATOM 1832 O O . VAL B 1 78 ? 3.865 -30.859 1.366 1 86.44 78 VAL B O 1
ATOM 1835 N N . LEU B 1 79 ? 2.838 -29.016 2.197 1 91.25 79 LEU B N 1
ATOM 1836 C CA . LEU B 1 79 ? 3.219 -28.203 1.048 1 91.25 79 LEU B CA 1
ATOM 1837 C C . LEU B 1 79 ? 4.492 -27.422 1.336 1 91.25 79 LEU B C 1
ATOM 1839 O O . LEU B 1 79 ? 4.645 -26.844 2.416 1 91.25 79 LEU B O 1
ATOM 1843 N N . HIS B 1 80 ? 5.383 -27.469 0.358 1 91 80 HIS B N 1
ATOM 1844 C CA . HIS B 1 80 ? 6.652 -26.766 0.5 1 91 80 HIS B CA 1
ATOM 1845 C C . HIS B 1 80 ? 6.668 -25.484 -0.324 1 91 80 HIS B C 1
ATOM 1847 O O . HIS B 1 80 ? 5.855 -25.328 -1.239 1 91 80 HIS B O 1
ATOM 1853 N N . PRO B 1 81 ? 7.566 -24.609 0.063 1 93.19 81 PRO B N 1
ATOM 1854 C CA . PRO B 1 81 ? 7.758 -23.438 -0.807 1 93.19 81 PRO B CA 1
ATOM 1855 C C . PRO B 1 81 ? 8.156 -23.828 -2.23 1 93.19 81 PRO B C 1
ATOM 1857 O O . PRO B 1 81 ? 8.93 -24.766 -2.424 1 93.19 81 PRO B O 1
ATOM 1860 N N . CYS B 1 82 ? 7.578 -23.094 -3.131 1 92.06 82 CYS B N 1
ATOM 1861 C CA . CYS B 1 82 ? 7.82 -23.422 -4.531 1 92.06 82 CYS B CA 1
ATOM 1862 C C . CYS B 1 82 ? 9.312 -23.406 -4.844 1 92.06 82 CYS B C 1
ATOM 1864 O O . CYS B 1 82 ? 9.789 -24.219 -5.645 1 92.06 82 CYS B O 1
ATOM 1866 N N . LYS B 1 83 ? 9.977 -22.562 -4.164 1 86.69 83 LYS B N 1
ATOM 1867 C CA . LYS B 1 83 ? 11.414 -22.438 -4.41 1 86.69 83 LYS B CA 1
ATOM 1868 C C . LYS B 1 83 ? 12.141 -23.734 -4.082 1 86.69 83 LYS B C 1
ATOM 1870 O O . LYS B 1 83 ? 13.227 -24 -4.602 1 86.69 83 LYS B O 1
ATOM 1875 N N . LEU B 1 84 ? 11.57 -24.547 -3.291 1 87.62 84 LEU B N 1
ATOM 1876 C CA . LEU B 1 84 ? 12.211 -25.781 -2.826 1 87.62 84 LEU B CA 1
ATOM 1877 C C . LEU B 1 84 ? 11.664 -27 -3.574 1 87.62 84 LEU B C 1
ATOM 1879 O O . LEU B 1 84 ? 12.117 -28.125 -3.355 1 87.62 84 LEU B O 1
ATOM 1883 N N . CYS B 1 85 ? 10.742 -26.766 -4.398 1 87.69 85 CYS B N 1
ATOM 1884 C CA . CYS B 1 85 ? 10.133 -27.859 -5.141 1 87.69 85 CYS B CA 1
ATOM 1885 C C . CYS B 1 85 ? 10.93 -28.172 -6.402 1 87.69 85 CYS B C 1
ATOM 1887 O O . CYS B 1 85 ? 11.367 -27.266 -7.105 1 87.69 85 CYS B O 1
ATOM 1889 N N . SER B 1 86 ? 11.133 -29.422 -6.652 1 84.56 86 SER B N 1
ATOM 1890 C CA . SER B 1 86 ? 11.953 -29.844 -7.785 1 84.56 86 SER B CA 1
ATOM 1891 C C . SER B 1 86 ? 11.102 -30.078 -9.023 1 84.56 86 SER B C 1
ATOM 1893 O O . SER B 1 86 ? 11.625 -30.141 -10.141 1 84.56 86 SER B O 1
ATOM 1895 N N . HIS B 1 87 ? 9.828 -30.266 -8.875 1 87.81 87 HIS B N 1
ATOM 1896 C CA . HIS B 1 87 ? 8.953 -30.609 -9.984 1 87.81 87 HIS B CA 1
ATOM 1897 C C . HIS B 1 87 ? 7.984 -29.469 -10.305 1 87.81 87 HIS B C 1
ATOM 1899 O O . HIS B 1 87 ? 7.426 -28.859 -9.391 1 87.81 87 HIS B O 1
ATOM 1905 N N . ASP B 1 88 ? 7.77 -29.281 -11.555 1 89.5 88 ASP B N 1
ATOM 1906 C CA . ASP B 1 88 ? 6.977 -28.141 -12 1 89.5 88 ASP B CA 1
ATOM 1907 C C . ASP B 1 88 ? 5.484 -28.406 -11.812 1 89.5 88 ASP B C 1
ATOM 1909 O O . ASP B 1 88 ? 4.684 -27.469 -11.773 1 89.5 88 ASP B O 1
ATOM 1913 N N . TRP B 1 89 ? 5.066 -29.672 -11.719 1 92.12 89 TRP B N 1
ATOM 1914 C CA . TRP B 1 89 ? 3.641 -29.984 -11.727 1 92.12 89 TRP B CA 1
ATOM 1915 C C . TRP B 1 89 ? 3.139 -30.266 -10.312 1 92.12 89 TRP B C 1
ATOM 1917 O O . TRP B 1 89 ? 1.995 -30.688 -10.133 1 92.12 89 TRP B O 1
ATOM 1927 N N . LYS B 1 90 ? 3.982 -30 -9.359 1 91.44 90 LYS B N 1
ATOM 1928 C CA . LYS B 1 90 ? 3.605 -30.25 -7.973 1 91.44 90 LYS B CA 1
ATOM 1929 C C . LYS B 1 90 ? 3.035 -28.984 -7.324 1 91.44 90 LYS B C 1
ATOM 1931 O O . LYS B 1 90 ? 3.492 -27.875 -7.602 1 91.44 90 LYS B O 1
ATOM 1936 N N . PRO B 1 91 ? 2.031 -29.219 -6.516 1 93.62 91 PRO B N 1
ATOM 1937 C CA . PRO B 1 91 ? 1.533 -28.078 -5.742 1 93.62 91 PRO B CA 1
ATOM 1938 C C . PRO B 1 91 ? 2.568 -27.531 -4.758 1 93.62 91 PRO B C 1
ATOM 1940 O O . PRO B 1 91 ? 3.387 -28.297 -4.234 1 93.62 91 PRO B O 1
ATOM 1943 N N . CYS B 1 92 ? 2.547 -26.266 -4.523 1 94.44 92 CYS B N 1
ATOM 1944 C CA . CYS B 1 92 ? 3.498 -25.641 -3.617 1 94.44 92 CYS B CA 1
ATOM 1945 C C . CYS B 1 92 ? 2.982 -24.281 -3.15 1 94.44 92 CYS B C 1
ATOM 1947 O O . CYS B 1 92 ? 1.869 -23.875 -3.496 1 94.44 92 CYS B O 1
ATOM 1949 N N . ILE B 1 93 ? 3.787 -23.641 -2.271 1 94.75 93 ILE B N 1
ATOM 1950 C CA . ILE B 1 93 ? 3.432 -22.328 -1.716 1 94.75 93 ILE B CA 1
ATOM 1951 C C . ILE B 1 93 ? 4.316 -21.25 -2.33 1 94.75 93 ILE B C 1
ATOM 1953 O O . ILE B 1 93 ? 5.539 -21.281 -2.186 1 94.75 93 ILE B O 1
ATOM 1957 N N . CYS B 1 94 ? 3.648 -20.328 -3.014 1 94.19 94 CYS B N 1
ATOM 1958 C CA . CYS B 1 94 ? 4.344 -19.203 -3.613 1 94.19 94 CYS B CA 1
ATOM 1959 C C . CYS B 1 94 ? 4.457 -18.047 -2.627 1 94.19 94 CYS B C 1
ATOM 1961 O O . CYS B 1 94 ? 3.723 -17.984 -1.639 1 94.19 94 CYS B O 1
ATOM 1963 N N . SER B 1 95 ? 5.457 -17.156 -2.93 1 93.75 95 SER B N 1
ATOM 1964 C CA . SER B 1 95 ? 5.637 -16.016 -2.045 1 93.75 95 SER B CA 1
ATOM 1965 C C . SER B 1 95 ? 5.785 -14.727 -2.838 1 93.75 95 SER B C 1
ATOM 1967 O O . SER B 1 95 ? 6.23 -14.742 -3.988 1 93.75 95 SER B O 1
ATOM 1969 N N . TYR B 1 96 ? 5.266 -13.719 -2.312 1 93.56 96 TYR B N 1
ATOM 1970 C CA . TYR B 1 96 ? 5.355 -12.359 -2.832 1 93.56 96 TYR B CA 1
ATOM 1971 C C . TYR B 1 96 ? 5.723 -11.375 -1.729 1 93.56 96 TYR B C 1
ATOM 1973 O O . TYR B 1 96 ? 5.211 -11.469 -0.61 1 93.56 96 TYR B O 1
ATOM 1981 N N . HIS B 1 97 ? 6.688 -10.477 -2.055 1 94.31 97 HIS B N 1
ATOM 1982 C CA . HIS B 1 97 ? 7.172 -9.562 -1.028 1 94.31 97 HIS B CA 1
ATOM 1983 C C . HIS B 1 97 ? 6.902 -8.109 -1.414 1 94.31 97 HIS B C 1
ATOM 1985 O O . HIS B 1 97 ? 7.059 -7.734 -2.578 1 94.31 97 HIS B O 1
ATOM 1991 N N . LEU B 1 98 ? 6.477 -7.363 -0.397 1 95.94 98 LEU B N 1
ATOM 1992 C CA . LEU B 1 98 ? 6.199 -5.941 -0.557 1 95.94 98 LEU B CA 1
ATOM 1993 C C . LEU B 1 98 ? 6.816 -5.137 0.579 1 95.94 98 LEU B C 1
ATOM 1995 O O . LEU B 1 98 ? 6.785 -5.559 1.737 1 95.94 98 LEU B O 1
ATOM 1999 N N . SER B 1 99 ? 7.352 -4.004 0.24 1 95.38 99 SER B N 1
ATOM 2000 C CA . SER B 1 99 ? 7.871 -3.064 1.228 1 95.38 99 SER B CA 1
ATOM 2001 C C . SER B 1 99 ? 7.25 -1.684 1.059 1 95.38 99 SER B C 1
ATOM 2003 O O . SER B 1 99 ? 7.25 -1.128 -0.042 1 95.38 99 SER B O 1
ATOM 2005 N N . LEU B 1 100 ? 6.762 -1.234 2.146 1 96.69 100 LEU B N 1
ATOM 2006 C CA . LEU B 1 100 ? 6.184 0.105 2.189 1 96.69 100 LEU B CA 1
ATOM 2007 C C . LEU B 1 100 ? 7.078 1.058 2.975 1 96.69 100 LEU B C 1
ATOM 2009 O O . LEU B 1 100 ? 7.445 0.771 4.117 1 96.69 100 LEU B O 1
ATOM 2013 N N . GLU B 1 101 ? 7.438 2.084 2.354 1 94.5 101 GLU B N 1
ATOM 2014 C CA . GLU B 1 101 ? 8.18 3.148 3.021 1 94.5 101 GLU B CA 1
ATOM 2015 C C . GLU B 1 101 ? 7.434 4.477 2.951 1 94.5 101 GLU B C 1
ATOM 2017 O O . GLU B 1 101 ? 6.879 4.828 1.908 1 94.5 101 GLU B O 1
ATOM 2022 N N . TRP B 1 102 ? 7.414 5.129 4.113 1 95 102 TRP B N 1
ATOM 2023 C CA . TRP B 1 102 ? 6.684 6.395 4.094 1 95 102 TRP B CA 1
ATOM 2024 C C . TRP B 1 102 ? 7.414 7.457 4.91 1 95 102 TRP B C 1
ATOM 2026 O O . TRP B 1 102 ? 8.281 7.133 5.727 1 95 102 TRP B O 1
ATOM 2036 N N . ILE B 1 103 ? 7.145 8.672 4.48 1 91.94 103 ILE B N 1
ATOM 2037 C CA . ILE B 1 103 ? 7.68 9.852 5.148 1 91.94 103 ILE B CA 1
ATOM 2038 C C . ILE B 1 103 ? 6.688 11.008 5.039 1 91.94 103 ILE B C 1
ATOM 2040 O O . ILE B 1 103 ? 6.113 11.242 3.971 1 91.94 103 ILE B O 1
ATOM 2044 N N . PRO B 1 104 ? 6.359 11.742 6.105 1 90.88 104 PRO B N 1
ATOM 2045 C CA . PRO B 1 104 ? 6.945 11.609 7.441 1 90.88 104 PRO B CA 1
ATOM 2046 C C . PRO B 1 104 ? 6.352 10.453 8.234 1 90.88 104 PRO B C 1
ATOM 2048 O O . PRO B 1 104 ? 5.195 10.078 8.023 1 90.88 104 PRO B O 1
ATOM 2051 N N . CYS B 1 105 ? 7.195 9.914 9.023 1 91.38 105 CYS B N 1
ATOM 2052 C CA . CYS B 1 105 ? 6.75 8.906 9.977 1 91.38 105 CYS B CA 1
ATOM 2053 C C . CYS B 1 105 ? 6.672 9.484 11.391 1 91.38 105 CYS B C 1
ATOM 2055 O O . CYS B 1 105 ? 5.66 9.328 12.07 1 91.38 105 CYS B O 1
ATOM 2057 N N . SER B 1 106 ? 7.738 10.117 11.781 1 88.75 106 SER B N 1
ATOM 2058 C CA . SER B 1 106 ? 7.812 10.789 13.07 1 88.75 106 SER B CA 1
ATOM 2059 C C . SER B 1 106 ? 8.828 11.93 13.047 1 88.75 106 SER B C 1
ATOM 2061 O O . SER B 1 106 ? 9.602 12.055 12.086 1 88.75 106 SER B O 1
ATOM 2063 N N . LEU B 1 107 ? 8.734 12.711 14.047 1 85.25 107 LEU B N 1
ATOM 2064 C CA . LEU B 1 107 ? 9.703 13.797 14.18 1 85.25 107 LEU B CA 1
ATOM 2065 C C . LEU B 1 107 ? 10.984 13.312 14.844 1 85.25 107 LEU B C 1
ATOM 2067 O O . LEU B 1 107 ? 10.945 12.422 15.695 1 85.25 107 LEU B O 1
ATOM 2071 N N . LYS B 1 108 ? 12.031 13.867 14.383 1 86.12 108 LYS B N 1
ATOM 2072 C CA . LYS B 1 108 ? 13.328 13.625 15.008 1 86.12 108 LYS B CA 1
ATOM 2073 C C . LYS B 1 108 ? 13.711 14.766 15.938 1 86.12 108 LYS B C 1
ATOM 2075 O O . LYS B 1 108 ? 13.625 15.938 15.562 1 86.12 108 LYS B O 1
ATOM 2080 N N . TYR B 1 109 ? 14.023 14.422 17.156 1 86.12 109 TYR B N 1
ATOM 2081 C CA . TYR B 1 109 ? 14.461 15.438 18.109 1 86.12 109 TYR B CA 1
ATOM 2082 C C . TYR B 1 109 ? 15.93 15.242 18.484 1 86.12 109 TYR B C 1
ATOM 2084 O O . TYR B 1 109 ? 16.391 14.109 18.625 1 86.12 109 TYR B O 1
ATOM 2092 N N . CYS B 1 110 ? 16.672 16.281 18.5 1 89.06 110 CYS B N 1
ATOM 2093 C CA . CYS B 1 110 ? 18.078 16.312 18.891 1 89.06 110 CYS B CA 1
ATOM 2094 C C . CYS B 1 110 ? 18.266 17.031 20.219 1 89.06 110 CYS B C 1
ATOM 2096 O O . CYS B 1 110 ? 17.344 17.672 20.719 1 89.06 110 CYS B O 1
ATOM 2098 N N . LYS B 1 111 ? 19.438 16.719 20.859 1 91.38 111 LYS B N 1
ATOM 2099 C CA . LYS B 1 111 ? 19.734 17.328 22.156 1 91.38 111 LYS B CA 1
ATOM 2100 C C . LYS B 1 111 ? 20.891 18.328 22.047 1 91.38 111 LYS B C 1
ATOM 2102 O O . LYS B 1 111 ? 21.828 18.109 21.281 1 91.38 111 LYS B O 1
ATOM 2107 N N . SER B 1 112 ? 20.656 19.422 22.625 1 89.75 112 SER B N 1
ATOM 2108 C CA . SER B 1 112 ? 21.719 20.406 22.75 1 89.75 112 SER B CA 1
ATOM 2109 C C . SER B 1 112 ? 22.031 20.719 24.203 1 89.75 112 SER B C 1
ATOM 2111 O O . SER B 1 112 ? 21.125 20.797 25.031 1 89.75 112 SER B O 1
ATOM 2113 N N . ARG B 1 113 ? 23.25 20.688 24.641 1 89.62 113 ARG B N 1
ATOM 2114 C CA . ARG B 1 113 ? 23.703 21.016 25.984 1 89.62 113 ARG B CA 1
ATOM 2115 C C . ARG B 1 113 ? 24.25 22.438 26.047 1 89.62 113 ARG B C 1
ATOM 2117 O O . ARG B 1 113 ? 25.109 22.812 25.25 1 89.62 113 ARG B O 1
ATOM 2124 N N . ASP B 1 114 ? 23.656 23.172 26.828 1 87.12 114 ASP B N 1
ATOM 2125 C CA . ASP B 1 114 ? 24.172 24.516 27 1 87.12 114 ASP B CA 1
ATOM 2126 C C . ASP B 1 114 ? 25.359 24.547 27.953 1 87.12 114 ASP B C 1
ATOM 2128 O O . ASP B 1 114 ? 25.812 23.5 28.422 1 87.12 114 ASP B O 1
ATOM 2132 N N . SER B 1 115 ? 25.906 25.672 28.094 1 89.5 115 SER B N 1
ATOM 2133 C CA . SER B 1 115 ? 27.094 25.875 28.906 1 89.5 115 SER B CA 1
ATOM 2134 C C . SER B 1 115 ? 26.844 25.469 30.359 1 89.5 115 SER B C 1
ATOM 2136 O O . SER B 1 115 ? 27.781 25.094 31.062 1 89.5 115 SER B O 1
ATOM 2138 N N . SER B 1 116 ? 25.578 25.531 30.781 1 90.94 116 SER B N 1
ATOM 2139 C CA . SER B 1 116 ? 25.266 25.188 32.156 1 90.94 116 SER B CA 1
ATOM 2140 C C . SER B 1 116 ? 25.062 23.688 32.344 1 90.94 116 SER B C 1
ATOM 2142 O O . SER B 1 116 ? 24.844 23.203 33.438 1 90.94 116 SER B O 1
ATOM 2144 N N . GLY B 1 117 ? 25.078 22.969 31.297 1 86.56 117 GLY B N 1
ATOM 2145 C CA . GLY B 1 117 ? 24.938 21.516 31.359 1 86.56 117 GLY B CA 1
ATOM 2146 C C . GLY B 1 117 ? 23.516 21.047 31.141 1 86.56 117 GLY B C 1
ATOM 2147 O O . GLY B 1 117 ? 23.25 19.844 31.188 1 86.56 117 GLY B O 1
ATOM 2148 N N . LYS B 1 118 ? 22.656 22.125 31.125 1 89.56 118 LYS B N 1
ATOM 2149 C CA . LYS B 1 118 ? 21.266 21.719 30.938 1 89.56 118 LYS B CA 1
ATOM 2150 C C . LYS B 1 118 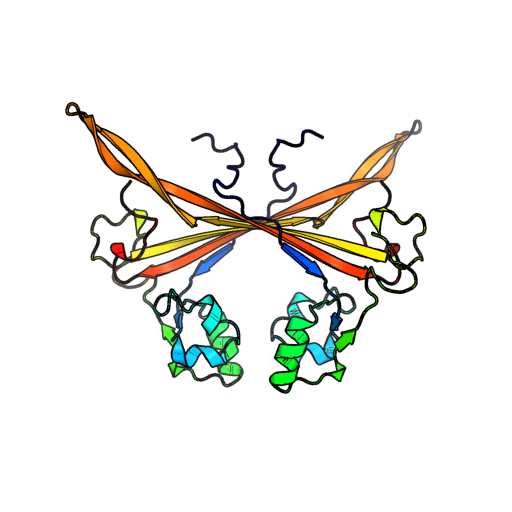? 21.031 21.219 29.516 1 89.56 118 LYS B C 1
ATOM 2152 O O . LYS B 1 118 ? 21.453 21.859 28.547 1 89.56 118 LYS B O 1
ATOM 2157 N N . THR B 1 119 ? 20.359 20 29.359 1 90.38 119 THR B N 1
ATOM 2158 C CA . THR B 1 119 ? 20.078 19.391 28.062 1 90.38 119 THR B CA 1
ATOM 2159 C C . THR B 1 119 ? 18.656 19.734 27.609 1 90.38 119 THR B C 1
ATOM 2161 O O . THR B 1 119 ? 17.703 19.578 28.359 1 90.38 119 THR B O 1
ATOM 2164 N N . THR B 1 120 ? 18.531 20.469 26.516 1 92 120 THR B N 1
ATOM 2165 C CA . THR B 1 120 ? 17.219 20.75 25.922 1 92 120 THR B CA 1
ATOM 2166 C C . THR B 1 120 ? 17.062 20 24.609 1 92 120 THR B C 1
ATOM 2168 O O . THR B 1 120 ? 18.031 19.734 23.906 1 92 120 THR B O 1
ATOM 2171 N N . SER B 1 121 ? 15.812 19.547 24.312 1 90.94 121 SER B N 1
ATOM 2172 C CA . SER B 1 121 ? 15.508 18.844 23.078 1 90.94 121 SER B CA 1
ATOM 2173 C C . SER B 1 121 ? 14.906 19.781 22.031 1 90.94 121 SER B C 1
ATOM 2175 O O . SER B 1 121 ? 14.148 20.688 22.375 1 90.94 121 SER B O 1
ATOM 2177 N N . TYR B 1 122 ? 15.438 19.672 20.828 1 85.56 122 TYR B N 1
ATOM 2178 C CA . TYR B 1 122 ? 14.875 20.469 19.734 1 85.56 122 TYR B CA 1
ATOM 2179 C C . TYR B 1 122 ? 14.617 19.609 18.516 1 85.56 122 TYR B C 1
ATOM 2181 O O . TYR B 1 122 ? 15.281 18.578 18.312 1 85.56 122 TYR B O 1
ATOM 2189 N N . LYS B 1 123 ? 13.602 19.969 17.812 1 84.31 123 LYS B N 1
ATOM 2190 C CA . LYS B 1 123 ? 13.281 19.297 16.562 1 84.31 123 LYS B CA 1
ATOM 2191 C C . LYS B 1 123 ? 14.406 19.438 15.539 1 84.31 123 LYS B C 1
ATOM 2193 O O . LYS B 1 123 ? 14.828 20.562 15.234 1 84.31 123 LYS B O 1
ATOM 2198 N N . CYS B 1 124 ? 14.883 18.281 15.023 1 86.06 124 CYS B N 1
ATOM 2199 C CA . CYS B 1 124 ? 16.031 18.406 14.133 1 86.06 124 CYS B CA 1
ATOM 2200 C C . CYS B 1 124 ? 15.773 17.703 12.805 1 86.06 124 CYS B C 1
ATOM 2202 O O . CYS B 1 124 ? 16.641 17.641 11.945 1 86.06 124 CYS B O 1
ATOM 2204 N N . GLY B 1 125 ? 14.68 17.062 12.656 1 84.56 125 GLY B N 1
ATOM 2205 C CA . GLY B 1 125 ? 14.43 16.438 11.367 1 84.56 125 GLY B CA 1
ATOM 2206 C C . GLY B 1 125 ? 13.188 15.578 11.359 1 84.56 125 GLY B C 1
ATOM 2207 O O . GLY B 1 125 ? 12.312 15.727 12.211 1 84.56 125 GLY B O 1
ATOM 2208 N N . ILE B 1 126 ? 12.977 14.805 10.227 1 88.19 126 ILE B N 1
ATOM 2209 C CA . ILE B 1 126 ? 11.844 13.906 10.031 1 88.19 126 ILE B CA 1
ATOM 2210 C C . ILE B 1 126 ? 12.344 12.492 9.773 1 88.19 126 ILE B C 1
ATOM 2212 O O . ILE B 1 126 ? 13.336 12.289 9.07 1 88.19 126 ILE B O 1
ATOM 2216 N N . ARG B 1 127 ? 11.68 11.68 10.383 1 88.75 127 ARG B N 1
ATOM 2217 C CA . ARG B 1 127 ? 12.07 10.281 10.234 1 88.75 127 ARG B CA 1
ATOM 2218 C C . ARG B 1 127 ? 11.172 9.562 9.219 1 88.75 127 ARG B C 1
ATOM 2220 O O . ARG B 1 127 ? 9.992 9.891 9.086 1 88.75 127 ARG B O 1
ATOM 2227 N N . SER B 1 128 ? 11.812 8.602 8.516 1 92.06 128 SER B N 1
ATOM 2228 C CA . SER B 1 128 ? 11.07 7.711 7.629 1 92.06 128 SER B CA 1
ATOM 2229 C C . SER B 1 128 ? 10.859 6.344 8.266 1 92.06 128 SER B C 1
ATOM 2231 O O . SER B 1 128 ? 11.633 5.938 9.141 1 92.06 128 SER B O 1
ATOM 2233 N N . CYS B 1 129 ? 9.75 5.742 7.871 1 94.5 129 CYS B N 1
ATOM 2234 C CA . CYS B 1 129 ? 9.445 4.398 8.352 1 94.5 129 CYS B CA 1
ATOM 2235 C C . CYS B 1 129 ? 9.289 3.426 7.184 1 94.5 129 CYS B C 1
ATOM 2237 O O . CYS B 1 129 ? 9.047 3.844 6.051 1 94.5 129 CYS B O 1
ATOM 2239 N N . GLN B 1 130 ? 9.523 2.189 7.523 1 95.31 130 GLN B N 1
ATOM 2240 C CA . GLN B 1 130 ? 9.375 1.127 6.535 1 95.31 130 GLN B CA 1
ATOM 2241 C C . GLN B 1 130 ? 8.703 -0.1 7.145 1 95.31 130 GLN B C 1
ATOM 2243 O O . GLN B 1 130 ? 8.984 -0.467 8.281 1 95.31 130 GLN B O 1
ATOM 2248 N N . LYS B 1 131 ? 7.828 -0.692 6.391 1 96.5 131 LYS B N 1
ATOM 2249 C CA . LYS B 1 131 ? 7.18 -1.937 6.797 1 96.5 131 LYS B CA 1
ATOM 2250 C C . LYS B 1 131 ? 7.188 -2.957 5.66 1 96.5 131 LYS B C 1
ATOM 2252 O O . LYS B 1 131 ? 6.891 -2.619 4.512 1 96.5 131 LYS B O 1
ATOM 2257 N N . GLY B 1 132 ? 7.574 -4.125 5.984 1 96.06 132 GLY B N 1
ATOM 2258 C CA . GLY B 1 132 ? 7.609 -5.195 5.004 1 96.06 132 GLY B CA 1
ATOM 2259 C C . GLY B 1 132 ? 6.434 -6.148 5.117 1 96.06 132 GLY B C 1
ATOM 2260 O O . GLY B 1 132 ? 5.883 -6.336 6.203 1 96.06 132 GLY B O 1
ATOM 2261 N N . TYR B 1 133 ? 6.062 -6.754 3.986 1 97 133 TYR B N 1
ATOM 2262 C CA . TYR B 1 133 ? 5.027 -7.773 3.902 1 97 133 TYR B CA 1
ATOM 2263 C C . TYR B 1 133 ? 5.484 -8.953 3.047 1 97 133 TYR B C 1
ATOM 2265 O O . TYR B 1 133 ? 6.137 -8.758 2.018 1 97 133 TYR B O 1
ATOM 2273 N N . SER B 1 134 ? 5.141 -10.109 3.537 1 96.5 134 SER B N 1
ATOM 2274 C CA . SER B 1 134 ? 5.348 -11.336 2.766 1 96.5 134 SER B CA 1
ATOM 2275 C C . SER B 1 134 ? 4.047 -12.109 2.596 1 96.5 134 SER B C 1
ATOM 2277 O O . SER B 1 134 ? 3.441 -12.539 3.58 1 96.5 134 SER B O 1
ATOM 2279 N N . PHE B 1 135 ? 3.66 -12.281 1.373 1 96.5 135 PHE B N 1
ATOM 2280 C CA . PHE B 1 135 ? 2.424 -12.984 1.057 1 96.5 135 PHE B CA 1
ATOM 2281 C C . PHE B 1 135 ? 2.717 -14.406 0.596 1 96.5 135 PHE B C 1
ATOM 2283 O O . PHE B 1 135 ? 3.555 -14.625 -0.282 1 96.5 135 PHE B O 1
ATOM 2290 N N . HIS B 1 136 ? 2.014 -15.352 1.243 1 95.12 136 HIS B N 1
ATOM 2291 C CA . HIS B 1 136 ? 2.16 -16.75 0.881 1 95.12 136 HIS B CA 1
ATOM 2292 C C . HIS B 1 136 ? 0.846 -17.328 0.368 1 95.12 136 HIS B C 1
ATOM 2294 O O . HIS B 1 136 ? -0.2 -17.156 0.999 1 95.12 136 HIS B O 1
ATOM 2300 N N . PHE B 1 137 ? 0.895 -17.984 -0.768 1 95.19 137 PHE B N 1
ATOM 2301 C CA . PHE B 1 137 ? -0.337 -18.516 -1.346 1 95.19 137 PHE B CA 1
ATOM 2302 C C . PHE B 1 137 ? -0.072 -19.812 -2.094 1 95.19 137 PHE B C 1
ATOM 2304 O O . PHE B 1 137 ? 1.007 -20 -2.66 1 95.19 137 PHE B O 1
ATOM 2311 N N . TYR B 1 138 ? -1.079 -20.578 -2.111 1 94.88 138 TYR B N 1
ATOM 2312 C CA . TYR B 1 138 ? -1.038 -21.906 -2.729 1 94.88 138 TYR B CA 1
ATOM 2313 C C . TYR B 1 138 ? -1.144 -21.797 -4.246 1 94.88 138 TYR B C 1
ATOM 2315 O O . TYR B 1 138 ? -1.933 -21 -4.766 1 94.88 138 TYR B O 1
ATOM 2323 N N . VAL B 1 139 ? -0.333 -22.688 -4.902 1 94.12 139 VAL B N 1
ATOM 2324 C CA . VAL B 1 139 ? -0.508 -22.906 -6.332 1 94.12 139 VAL B CA 1
ATOM 2325 C C . VA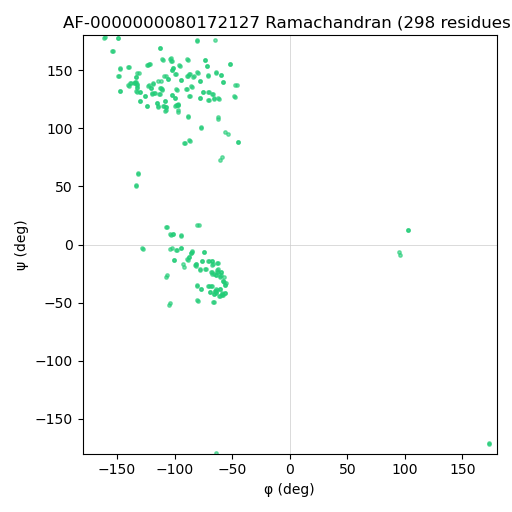L B 1 139 ? -0.527 -24.406 -6.629 1 94.12 139 VAL B C 1
ATOM 2327 O O . VAL B 1 139 ? 0.218 -25.172 -6.016 1 94.12 139 VAL B O 1
ATOM 2330 N N . PRO B 1 140 ? -1.448 -24.797 -7.512 1 92.62 140 PRO B N 1
ATOM 2331 C CA . PRO B 1 140 ? -1.573 -26.219 -7.793 1 92.62 140 PRO B CA 1
ATOM 2332 C C . PRO B 1 140 ? -0.362 -26.781 -8.531 1 92.62 140 PRO B C 1
ATOM 2334 O O . PRO B 1 140 ? -0.131 -28 -8.516 1 92.62 140 PRO B O 1
ATOM 2337 N N . GLN B 1 141 ? 0.353 -25.906 -9.211 1 93.06 141 GLN B N 1
ATOM 2338 C CA . GLN B 1 141 ? 1.57 -26.266 -9.922 1 93.06 141 GLN B CA 1
ATOM 2339 C C . GLN B 1 141 ? 2.646 -25.203 -9.773 1 93.06 141 GLN B C 1
ATOM 2341 O O . GLN B 1 141 ? 2.361 -24 -9.891 1 93.06 141 GLN B O 1
ATOM 2346 N N . LYS B 1 142 ? 3.846 -25.719 -9.539 1 91.88 142 LYS B N 1
ATOM 2347 C CA . LYS B 1 142 ? 4.969 -24.797 -9.367 1 91.88 142 LYS B CA 1
ATOM 2348 C C . LYS B 1 142 ? 5.105 -23.875 -10.57 1 91.88 142 LYS B C 1
ATOM 2350 O O . LYS B 1 142 ? 5.477 -22.703 -10.422 1 91.88 142 LYS B O 1
ATOM 2355 N N . GLN B 1 143 ? 4.836 -24.328 -11.711 1 89.19 143 GLN B N 1
ATOM 2356 C CA . GLN B 1 143 ? 5.004 -23.547 -12.93 1 89.19 143 GLN B CA 1
ATOM 2357 C C . GLN B 1 143 ? 4.098 -22.328 -12.922 1 89.19 143 GLN B C 1
ATOM 2359 O O . GLN B 1 143 ? 4.305 -21.391 -13.695 1 89.19 143 GLN B O 1
ATOM 2364 N N . LEU B 1 144 ? 3.148 -22.328 -12.062 1 89.44 144 LEU B N 1
ATOM 2365 C CA . LEU B 1 144 ? 2.229 -21.203 -11.977 1 89.44 144 LEU B CA 1
ATOM 2366 C C . LEU B 1 144 ? 2.779 -20.125 -11.047 1 89.44 144 LEU B C 1
ATOM 2368 O O . LEU B 1 144 ? 2.221 -19.031 -10.969 1 89.44 144 LEU B O 1
ATOM 2372 N N . CYS B 1 145 ? 3.83 -20.484 -10.328 1 90.12 145 CYS B N 1
ATOM 2373 C CA . CYS B 1 145 ? 4.574 -19.484 -9.57 1 90.12 145 CYS B CA 1
ATOM 2374 C C . CYS B 1 145 ? 5.719 -18.922 -10.406 1 90.12 145 CYS B C 1
ATOM 2376 O O . CYS B 1 145 ? 6.848 -19.406 -10.328 1 90.12 145 CYS B O 1
ATOM 2378 N N . LEU B 1 146 ? 5.477 -17.969 -11.141 1 74.19 146 LEU B N 1
ATOM 2379 C CA . LEU B 1 146 ? 6.285 -17.547 -12.273 1 74.19 146 LEU B CA 1
ATOM 2380 C C . LEU B 1 146 ? 7.641 -17.031 -11.812 1 74.19 146 LEU B C 1
ATOM 2382 O O . LEU B 1 146 ? 8.586 -16.938 -12.602 1 74.19 146 LEU B O 1
ATOM 2386 N N . TRP B 1 147 ? 7.883 -16.688 -10.562 1 74.62 147 TRP B N 1
ATOM 2387 C CA . TRP B 1 147 ? 9.133 -16.047 -10.172 1 74.62 147 TRP B CA 1
ATOM 2388 C C . TRP B 1 147 ? 10.023 -17 -9.391 1 74.62 147 TRP B C 1
ATOM 2390 O O . TRP B 1 147 ? 11.203 -16.719 -9.188 1 74.62 147 TRP B O 1
ATOM 2400 N N . ASP B 1 148 ? 9.5 -17.906 -8.742 1 61.62 148 ASP B N 1
ATOM 2401 C CA . ASP B 1 148 ? 10.297 -18.844 -7.969 1 61.62 148 ASP B CA 1
ATOM 2402 C C . ASP B 1 148 ? 10.914 -19.922 -8.867 1 61.62 148 ASP B C 1
ATOM 2404 O O . ASP B 1 148 ? 11.289 -21 -8.398 1 61.62 148 ASP B O 1
ATOM 2408 N N . GLU B 1 149 ? 10.898 -19.609 -10.039 1 53.38 149 GLU B N 1
ATOM 2409 C CA . GLU B 1 149 ? 11.492 -20.672 -10.859 1 53.38 149 GLU B CA 1
ATOM 2410 C C . GLU B 1 149 ? 12.969 -20.859 -10.516 1 53.38 149 GLU B C 1
ATOM 2412 O O . GLU B 1 149 ? 13.594 -20 -9.914 1 53.38 149 GLU B O 1
ATOM 2417 N N . GLU B 1 150 ? 13.672 -21.844 -11.25 1 49.72 150 GLU B N 1
ATOM 2418 C CA . GLU B 1 150 ? 14.883 -22.641 -11.117 1 49.72 150 GLU B CA 1
ATOM 2419 C C . GLU B 1 150 ? 16.125 -21.75 -11.031 1 49.72 150 GLU B C 1
ATOM 2421 O O . GLU B 1 150 ? 16.344 -20.891 -11.891 1 49.72 150 GLU B O 1
ATOM 2426 N N . THR B 1 151 ? 16.422 -20.984 -9.859 1 38.06 151 THR B N 1
ATOM 2427 C CA . THR B 1 151 ? 17.875 -20.938 -9.875 1 38.06 151 THR B CA 1
ATOM 2428 C C . THR B 1 151 ? 18.453 -22.344 -9.977 1 38.06 151 THR B C 1
ATOM 2430 O O . THR B 1 151 ? 17.953 -23.281 -9.344 1 38.06 151 THR B O 1
#

Radius of gyration: 23.94 Å; Cα contacts (8 Å, |Δi|>4): 570; chains: 2; bounding box: 56×66×65 Å

Nearest PDB structures (foldseek):
  3us8-assembly1_B  TM=3.745E-01  e=1.455E+00  Sinorhizobium meliloti 1021
  2uxr-assembly1_B  TM=3.510E-01  e=2.283E+00  Desulfotalea psychrophila
  4aoy-assembly2_A  TM=3.637E-01  e=6.817E+00  Acetivibrio thermocellus
  4dw1-assembly1_A  TM=2.207E-01  e=1.365E+00  Danio rerio
  4aou-assembly1_A-2  TM=1.613E-01  e=2.770E+00  Acetivibrio thermocellus

Foldseek 3Di:
DDPPPPDDFPAEDEEDEAEFFKAFQQVLCCVVDVCSCVVCVVPRRDHTHHPVVLVVVVVVPRDNVRMDGHDDCPDVVHAAALLPDPFFQAKHKYKDKDKDKDPQPDWDWDWDADPVRDIDIDTDGGGMYMYMYMYIYMDSGSVVNPPSDDD/DDPPPPPDFPAEDEEDEAEFFKAFQQVLCCVVDVCSCVVCVVPRRDHTHHPVVLVVVVVVPRDPVRMDTHDDCPDVVHAAALLPDPFFQAKHKYKDKDKDKDPQPDWDWDWDADPVRDIDIDTDGGGMYMYMYMYIYMDNGSVVNPPSDDD

InterPro domains:
  IPR026315 Out at first protein [PTHR13423] (1-149)
  IPR053894 Out at first protein, BRICHOS-like domain [PF14941] (1-57)
  IPR053897 Out at first, C-terminal [PF22873] (82-149)

Sequence (302 aa):
KNPNTVRQAEEIRGTEILQMEVAVNFTKGIQLSSHLHNICSEAREAIYTRQEDVRAWLKKGVDGSMFEILPQSNSLPVLHPCKLCSHDWKPCICSYHLSLEWIPCSLKYCKSRDSSGKTTSYKCGIRSCQKGYSFHFYVPQKQLCLWDEETKNPNTVRQAEEIRGTEILQMEVAVNFTKGIQLSSHLHNICSEAREAIYTRQEDVRAWLKKGVDGSMFEILPQSNSLPVLHPCKLCSHDWKPCICSYHLSLEWIPCSLKYCKSRDSSGKTTSYKCGIRSCQKGYSFHFYVPQKQLCLWDEET

Solvent-accessible surface area (backbone atoms only — not comparable to full-atom values): 17146 Å² total; per-residue (Å²): 131,74,84,82,58,80,76,68,53,75,38,73,48,72,68,46,78,42,65,32,39,22,37,42,35,52,84,65,38,47,80,78,37,87,54,46,55,71,72,36,61,89,41,48,89,69,37,69,38,38,61,69,58,50,53,55,40,46,74,72,66,46,75,66,85,37,53,40,81,48,75,47,58,84,31,93,72,74,40,45,48,30,70,76,51,91,51,55,76,40,57,18,33,36,74,38,36,36,34,41,32,35,35,69,62,45,78,31,70,41,78,48,67,46,96,85,64,54,74,46,78,41,80,70,51,69,31,28,27,28,39,34,38,38,40,35,33,64,35,72,25,29,66,74,38,79,72,52,53,84,124,131,75,85,83,58,80,77,68,53,74,39,73,48,74,67,46,80,42,66,31,40,21,37,44,34,52,85,65,38,47,80,79,37,88,53,47,56,70,72,37,61,90,42,50,89,70,37,67,38,38,62,70,57,51,53,55,41,46,75,73,67,47,73,66,84,35,54,40,83,49,74,48,58,84,31,93,72,73,40,44,47,30,70,74,51,90,52,53,76,38,55,18,32,36,74,38,37,38,34,42,33,34,34,71,62,45,78,32,71,41,79,47,67,48,94,84,63,55,73,46,78,42,81,69,50,68,31,28,27,28,39,33,38,36,40,36,34,64,35,74,25,29,67,74,37,77,70,51,54,85,124

pLDDT: mean 86.58, std 13.74, range [29.83, 97.69]